Protein AF-A0A535VSV1-F1 (afdb_monomer_lite)

pLDDT: mean 73.09, std 18.54, range [35.75, 97.94]

Secondary structure (DSSP, 8-state):
--PPPPPP---HHHHHHHHHHHHHHHHHHHHSTTPPPHHHHHHHHHHHHHHHTS--------HHHHHHHHHHHHHHHHHHHHHHHTT--------PPPPP---PEE--S--EEPPSEEEEE-SBSSS-EEEEEPTTEEE-TTS-EEES-TTSTT-EEE--B---EEESBSSS-TTPPEEE--SHHHHHHHHHH-BSSEEPPPEEEEETTEEEEEEEEE--TT--GGGSSSSSEE----SS-SS----EE-TT-EEEEEEE------

Sequence (266 aa):
MSSAMHDPIRDDRFDRFDGEIRRFLEWDSSQIDGAPSRAAMLERLLDVRGLVGARRRTFGATPTMRVLIAVGLLLALLGGAFAAGAYWEQRAVVVAPTPKPTVGTLLTTQVGAVAPGTYWATARTSVPFTLHIPGGWQREWDGNVHAGDPWAANGVAFNSWLVTQVYSDACHWQGTTLRETGSRAEVVAALVAQKGHALSPPNDVTFGGLPATRLDIVVPTYYDGTGCDDPDLRVWPNGEGVDPDILWVFAGETITIYIVDGDVQP

Radius of gyration: 28.48 Å; chains: 1; bounding box: 76×80×49 Å

Foldseek 3Di:
DDDDDDDPDPPVVVVVVVVVVVVVVVVVQVVDPPRDDPVRVVVVVVVVVVVVPPDPPPPPDDPVNVVVVVVVVVVVVVVVVVVVVVVPPDPPPPPPPDPDDDQADAQDLDWFFDDFDKHWDDQLHLFIDIDGDHGQWTADNSGKIKHDDCVDPPIDIDDDADAQWWFQEQQARVPGDIDGDDALVSLLVSQVNYHDWDKAPWDWDADPNAIKIKMKTAAALPDQSPVGPDQWTFTGAGPDDDDRDTPTDHHGDMDIDIRGNGDNDD

Structure (mmCIF, N/CA/C/O backbone):
data_AF-A0A535VSV1-F1
#
_entry.id   AF-A0A535VSV1-F1
#
loop_
_atom_site.group_PDB
_atom_site.id
_atom_site.type_symbol
_atom_site.label_atom_id
_atom_site.label_alt_id
_atom_site.label_comp_id
_atom_site.label_asym_id
_atom_site.label_entity_id
_atom_site.label_seq_id
_atom_site.pdbx_PDB_ins_code
_atom_site.Cartn_x
_atom_site.Cartn_y
_atom_site.Cartn_z
_atom_site.occupancy
_atom_site.B_iso_or_equiv
_atom_site.auth_seq_id
_atom_site.auth_comp_id
_atom_site.auth_asym_id
_atom_site.auth_atom_id
_atom_site.pdbx_PDB_model_num
ATOM 1 N N . MET A 1 1 ? 42.938 -47.845 -3.180 1.00 40.16 1 MET A N 1
ATOM 2 C CA . MET A 1 1 ? 42.736 -47.665 -1.722 1.00 40.16 1 MET A CA 1
ATOM 3 C C . MET A 1 1 ? 42.958 -46.181 -1.463 1.00 40.16 1 MET A C 1
ATOM 5 O O . MET A 1 1 ? 44.051 -45.733 -1.743 1.00 40.16 1 MET A O 1
ATOM 9 N N . SER A 1 2 ? 42.006 -45.323 -1.114 1.00 38.41 2 SER A N 1
ATOM 10 C CA . SER A 1 2 ? 40.734 -45.477 -0.412 1.00 38.41 2 SER A CA 1
ATOM 11 C C . SER A 1 2 ? 39.696 -44.525 -1.025 1.00 38.41 2 SER A C 1
ATOM 13 O O . SER A 1 2 ? 40.039 -43.412 -1.416 1.00 38.41 2 SER A O 1
ATOM 15 N N . SER A 1 3 ? 38.453 -44.991 -1.134 1.00 39.19 3 SER A N 1
ATOM 16 C CA . SER A 1 3 ? 37.299 -44.238 -1.631 1.00 39.19 3 SER A CA 1
ATOM 17 C C . SER A 1 3 ? 36.713 -43.444 -0.464 1.00 39.19 3 SER A C 1
ATOM 19 O O . SER A 1 3 ? 36.310 -44.050 0.526 1.00 39.19 3 SER A O 1
ATOM 21 N N . ALA A 1 4 ? 36.668 -42.115 -0.558 1.00 40.72 4 ALA A N 1
ATOM 22 C CA . ALA A 1 4 ? 35.903 -41.298 0.379 1.00 40.72 4 ALA A CA 1
ATOM 23 C C . ALA A 1 4 ? 34.439 -41.266 -0.079 1.00 40.72 4 ALA A C 1
ATOM 25 O O . ALA A 1 4 ? 34.121 -40.905 -1.212 1.00 40.72 4 ALA A O 1
ATOM 26 N N . MET A 1 5 ? 33.589 -41.750 0.815 1.00 35.75 5 MET A N 1
ATOM 27 C CA . MET A 1 5 ? 32.156 -41.958 0.686 1.00 35.75 5 MET A CA 1
ATOM 28 C C . MET A 1 5 ? 31.442 -40.601 0.617 1.00 35.75 5 MET A C 1
ATOM 30 O O . MET A 1 5 ? 31.671 -39.736 1.456 1.00 35.75 5 MET A O 1
ATOM 34 N N . HIS A 1 6 ? 30.624 -40.419 -0.418 1.00 36.91 6 HIS A N 1
ATOM 35 C CA . HIS A 1 6 ? 29.747 -39.268 -0.617 1.00 36.91 6 HIS A CA 1
ATOM 36 C C . HIS A 1 6 ? 28.650 -39.289 0.460 1.00 36.91 6 HIS A C 1
ATOM 38 O O . HIS A 1 6 ? 27.895 -40.259 0.544 1.00 36.91 6 HIS A O 1
ATOM 44 N N . ASP A 1 7 ? 28.585 -38.243 1.280 1.00 44.97 7 ASP A N 1
ATOM 45 C CA . ASP A 1 7 ? 27.504 -37.998 2.238 1.00 44.97 7 ASP A CA 1
ATOM 46 C C . ASP A 1 7 ? 26.291 -37.441 1.459 1.00 44.97 7 ASP A C 1
ATOM 48 O O . ASP A 1 7 ? 26.478 -36.540 0.631 1.00 44.97 7 ASP A O 1
ATOM 52 N N . PRO A 1 8 ? 25.063 -37.971 1.615 1.00 45.22 8 PRO A N 1
ATOM 53 C CA . PRO A 1 8 ? 23.921 -37.485 0.857 1.00 45.22 8 PRO A CA 1
ATOM 54 C C . PRO A 1 8 ? 23.501 -36.107 1.374 1.00 45.22 8 PRO A C 1
ATOM 56 O O . PRO A 1 8 ? 23.345 -35.893 2.574 1.00 45.22 8 PRO A O 1
ATOM 59 N N . ILE A 1 9 ? 23.313 -35.190 0.425 1.00 45.53 9 ILE A N 1
ATOM 60 C CA . ILE A 1 9 ? 22.810 -33.822 0.577 1.00 45.53 9 ILE A CA 1
ATOM 61 C C . ILE A 1 9 ? 21.680 -33.789 1.616 1.00 45.53 9 ILE A C 1
ATOM 63 O O . ILE A 1 9 ? 20.551 -34.201 1.349 1.00 45.53 9 ILE A O 1
ATOM 67 N N . ARG A 1 10 ? 22.001 -33.297 2.815 1.00 45.59 10 ARG A N 1
ATOM 68 C CA . ARG A 1 10 ? 21.014 -32.850 3.795 1.00 45.59 10 ARG A CA 1
ATOM 69 C C . ARG A 1 10 ? 20.397 -31.577 3.217 1.00 45.59 10 ARG A C 1
ATOM 71 O O . ARG A 1 10 ? 21.100 -30.584 3.058 1.00 45.59 10 ARG A O 1
ATOM 78 N N . ASP A 1 11 ? 19.130 -31.651 2.821 1.00 48.25 11 ASP A N 1
ATOM 79 C CA . ASP A 1 11 ? 18.384 -30.533 2.238 1.00 48.25 11 ASP A CA 1
ATOM 80 C C . ASP A 1 11 ? 18.100 -29.492 3.335 1.00 48.25 11 ASP A C 1
ATOM 82 O O . ASP A 1 11 ? 17.124 -29.579 4.082 1.00 48.25 11 ASP A O 1
ATOM 86 N N . ASP A 1 12 ? 19.009 -28.526 3.452 1.00 52.62 12 ASP A N 1
ATOM 87 C CA . ASP A 1 12 ? 18.995 -27.400 4.392 1.00 52.62 12 ASP A CA 1
ATOM 88 C C . ASP A 1 12 ? 17.735 -26.522 4.282 1.00 52.62 12 ASP A C 1
ATOM 90 O O . ASP A 1 12 ? 17.413 -25.760 5.198 1.00 52.62 12 ASP A O 1
ATOM 94 N N . ARG A 1 13 ? 16.980 -26.657 3.187 1.00 49.84 13 ARG A N 1
ATOM 95 C CA . ARG A 1 13 ? 15.712 -25.959 2.962 1.00 49.84 13 ARG A CA 1
ATOM 96 C C . ARG A 1 13 ? 14.600 -26.460 3.880 1.00 49.84 13 ARG A C 1
ATOM 98 O O . ARG A 1 13 ? 13.781 -25.647 4.304 1.00 49.84 13 ARG A O 1
ATOM 105 N N . PHE A 1 14 ? 14.583 -27.749 4.230 1.00 43.34 14 PHE A N 1
ATOM 106 C CA . PHE A 1 14 ? 13.587 -28.297 5.162 1.00 43.34 14 PHE A CA 1
ATOM 107 C C . PHE A 1 14 ? 13.853 -27.850 6.601 1.00 43.34 14 PHE A C 1
ATOM 109 O O . PHE A 1 14 ? 12.930 -27.408 7.281 1.00 43.34 14 PHE A O 1
ATOM 116 N N . ASP A 1 15 ? 15.118 -27.856 7.028 1.00 52.50 15 ASP A N 1
ATOM 117 C CA . ASP A 1 15 ? 15.505 -27.368 8.357 1.00 52.50 15 ASP A CA 1
ATOM 118 C C . ASP A 1 15 ? 15.233 -25.854 8.506 1.00 52.50 15 ASP A C 1
ATOM 120 O O . ASP A 1 15 ? 14.873 -25.382 9.588 1.00 52.50 15 ASP A O 1
ATOM 124 N N . ARG A 1 16 ? 15.350 -25.086 7.410 1.00 55.41 16 ARG A N 1
ATOM 125 C CA . ARG A 1 16 ? 15.054 -23.643 7.370 1.00 55.41 16 ARG A CA 1
ATOM 126 C C . ARG A 1 16 ? 13.551 -23.342 7.405 1.00 55.41 16 ARG A C 1
ATOM 128 O O . ARG A 1 16 ? 13.138 -22.456 8.149 1.00 55.41 16 ARG A O 1
ATOM 135 N N . PHE A 1 17 ? 12.735 -24.087 6.656 1.00 54.06 17 PHE A N 1
ATOM 136 C CA . PHE A 1 17 ? 11.272 -23.946 6.667 1.00 54.06 17 PHE A CA 1
ATOM 137 C C . PHE A 1 17 ? 10.671 -24.288 8.040 1.00 54.06 17 PHE A C 1
ATOM 139 O O . PHE A 1 17 ? 9.829 -23.551 8.554 1.00 54.06 17 PHE A O 1
ATOM 146 N N . ASP A 1 18 ? 11.180 -25.338 8.689 1.00 60.84 18 ASP A N 1
ATOM 147 C CA . ASP A 1 18 ? 10.795 -25.701 10.056 1.00 60.84 18 ASP A CA 1
ATOM 148 C C . ASP A 1 18 ? 11.169 -24.618 11.084 1.00 60.84 18 ASP A C 1
ATOM 150 O O . ASP A 1 18 ? 10.478 -24.451 12.094 1.00 60.84 18 ASP A O 1
ATOM 154 N N . GLY A 1 19 ? 12.252 -23.870 10.843 1.00 65.00 19 GLY A N 1
ATOM 155 C CA . GLY A 1 19 ? 12.664 -22.734 11.670 1.00 65.00 19 GLY A CA 1
ATOM 156 C C . GLY A 1 19 ? 11.692 -21.555 11.589 1.00 65.00 19 GLY A C 1
ATOM 157 O O . GLY A 1 19 ? 11.281 -21.028 12.624 1.00 65.00 19 GLY A O 1
ATOM 158 N N . GLU A 1 20 ? 11.278 -21.185 10.377 1.00 54.81 20 GLU A N 1
ATOM 159 C CA . GLU A 1 20 ? 10.320 -20.095 10.138 1.0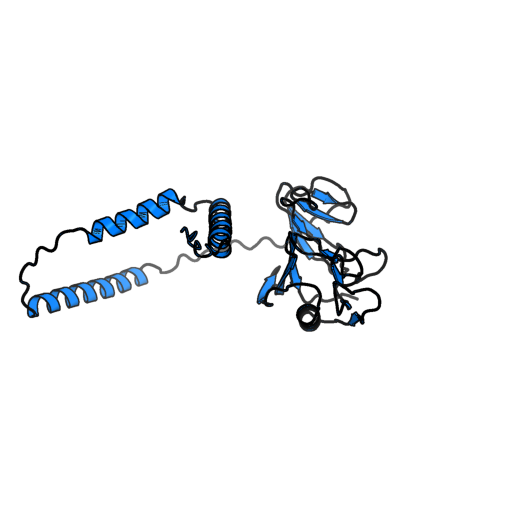0 54.81 20 GLU A CA 1
ATOM 160 C C . GLU A 1 20 ? 8.924 -20.431 10.681 1.00 54.81 20 GLU A C 1
ATOM 162 O O . GLU A 1 20 ? 8.311 -19.611 11.365 1.00 54.81 20 GLU A O 1
ATOM 167 N N . ILE A 1 21 ? 8.453 -21.673 10.496 1.00 61.00 21 ILE A N 1
ATOM 168 C CA . ILE A 1 21 ? 7.182 -22.129 11.083 1.00 61.00 21 ILE A CA 1
ATOM 169 C C . ILE A 1 21 ? 7.218 -22.053 12.611 1.00 61.00 21 ILE A C 1
ATOM 171 O O . ILE A 1 21 ? 6.248 -21.610 13.226 1.00 61.00 21 ILE A O 1
ATOM 175 N N . ARG A 1 22 ? 8.323 -22.461 13.252 1.00 60.91 22 ARG A N 1
ATOM 176 C CA . ARG A 1 22 ? 8.451 -22.340 14.716 1.00 60.91 22 ARG A CA 1
ATOM 177 C C . ARG A 1 22 ? 8.376 -20.891 15.166 1.00 60.91 22 ARG A C 1
ATOM 179 O O . ARG A 1 22 ? 7.681 -20.607 16.135 1.00 60.91 22 ARG A O 1
ATOM 186 N N . ARG A 1 23 ? 9.048 -19.991 14.450 1.00 60.84 23 ARG A N 1
ATOM 187 C CA . ARG A 1 23 ? 9.080 -18.564 14.776 1.00 60.84 23 ARG A CA 1
ATOM 188 C C . ARG A 1 23 ? 7.704 -17.919 14.629 1.00 60.84 23 ARG A C 1
ATOM 190 O O . ARG A 1 23 ? 7.295 -17.165 15.506 1.00 60.84 23 ARG A O 1
ATOM 197 N N . PHE A 1 24 ? 6.979 -18.275 13.570 1.00 54.00 24 PHE A N 1
ATOM 198 C CA . PHE A 1 24 ? 5.609 -17.829 13.332 1.00 54.00 24 PHE A CA 1
ATOM 199 C C . PHE A 1 24 ? 4.646 -18.316 14.425 1.00 54.00 24 PHE A C 1
ATOM 201 O O . PHE A 1 24 ? 3.899 -17.520 14.985 1.00 54.00 24 PHE A O 1
ATOM 208 N N . LEU A 1 25 ? 4.708 -19.602 14.791 1.00 56.88 25 LEU A N 1
ATOM 209 C CA . LEU A 1 25 ? 3.852 -20.174 15.839 1.00 56.88 25 LEU A CA 1
ATOM 210 C C . LEU A 1 25 ? 4.162 -19.614 17.236 1.00 56.88 25 LEU A C 1
ATOM 212 O O . LEU A 1 25 ? 3.255 -19.447 18.051 1.00 56.88 25 LEU A O 1
ATOM 216 N N . GLU A 1 26 ? 5.430 -19.324 17.531 1.00 61.41 26 GLU A N 1
ATOM 217 C CA . GLU A 1 26 ? 5.826 -18.673 18.784 1.00 61.41 26 GLU A CA 1
ATOM 218 C C . GLU A 1 26 ? 5.354 -17.215 18.832 1.00 61.41 26 GLU A C 1
ATOM 220 O O . GLU A 1 26 ? 4.802 -16.793 19.851 1.00 61.41 26 GLU A O 1
ATOM 225 N N . TRP A 1 27 ? 5.488 -16.476 17.727 1.00 66.50 27 TRP A N 1
ATOM 226 C CA . TRP A 1 27 ? 5.003 -15.101 17.606 1.00 66.50 27 TRP A CA 1
ATOM 227 C C . TRP A 1 27 ? 3.481 -15.008 17.785 1.00 66.50 27 TRP A C 1
ATOM 229 O O . TRP A 1 27 ? 3.026 -14.259 18.649 1.00 66.50 27 TRP A O 1
ATOM 239 N N . ASP A 1 28 ? 2.700 -15.822 17.071 1.00 51.38 28 ASP A N 1
ATOM 240 C CA . ASP A 1 28 ? 1.227 -15.801 17.115 1.00 51.38 28 ASP A CA 1
ATOM 241 C C . ASP A 1 28 ? 0.683 -16.131 18.519 1.00 51.38 28 ASP A C 1
ATOM 243 O O . ASP A 1 28 ? -0.220 -15.474 19.036 1.00 51.38 28 ASP A O 1
ATOM 247 N N . SER A 1 29 ? 1.327 -17.070 19.224 1.00 55.41 29 SER A N 1
ATOM 248 C CA . SER A 1 29 ? 0.950 -17.418 20.601 1.00 55.41 29 SER A CA 1
ATOM 249 C C . SER A 1 29 ? 1.180 -16.291 21.618 1.00 55.41 29 SER A C 1
ATOM 251 O O . SER A 1 29 ? 0.540 -16.279 22.667 1.00 55.41 29 SER A O 1
ATOM 253 N N . SER A 1 30 ? 2.077 -15.345 21.317 1.00 54.75 30 SER A N 1
ATOM 254 C CA . SER A 1 30 ? 2.403 -14.217 22.201 1.00 54.75 30 SER A CA 1
ATOM 255 C C . SER A 1 30 ? 1.470 -13.012 22.038 1.00 54.75 30 SER A C 1
ATOM 257 O O . SER A 1 30 ? 1.446 -12.148 22.910 1.00 54.75 30 SER A O 1
ATOM 259 N N . GLN A 1 31 ? 0.702 -12.956 20.943 1.00 58.47 31 GLN A N 1
ATOM 260 C CA . GLN A 1 31 ? -0.180 -11.831 20.608 1.00 58.47 31 GLN A CA 1
ATOM 261 C C . GLN A 1 31 ? -1.642 -12.061 21.030 1.00 58.47 31 GLN A C 1
ATOM 263 O O . GLN A 1 31 ? -2.458 -11.144 20.951 1.00 58.47 31 GLN A O 1
ATOM 268 N N . ILE A 1 32 ? -1.991 -13.269 21.489 1.00 53.28 32 ILE A N 1
ATOM 269 C CA . ILE A 1 32 ? -3.351 -13.628 21.906 1.00 53.28 32 ILE A CA 1
ATOM 270 C C . ILE A 1 32 ? -3.413 -13.726 23.433 1.00 53.28 32 ILE A C 1
ATOM 272 O O . ILE A 1 32 ? -2.975 -14.714 24.030 1.00 53.28 32 ILE A O 1
ATOM 276 N N . ASP A 1 33 ? -4.016 -12.722 24.071 1.00 49.00 33 ASP A N 1
ATOM 277 C CA . ASP A 1 33 ? -4.278 -12.735 25.511 1.00 49.00 33 ASP A CA 1
ATOM 278 C C . ASP A 1 33 ? -5.125 -13.962 25.903 1.00 49.00 33 ASP A C 1
ATOM 280 O O . ASP A 1 33 ? -6.255 -14.149 25.448 1.00 49.00 33 ASP A O 1
ATOM 284 N N . GLY A 1 34 ? -4.563 -14.819 26.762 1.00 63.25 34 GLY A N 1
ATOM 285 C CA . GLY A 1 34 ? -5.210 -16.041 27.250 1.00 63.25 34 GLY A CA 1
ATOM 286 C C . GLY A 1 34 ? -4.935 -17.313 26.438 1.00 63.25 34 GLY A C 1
ATOM 287 O O . GLY A 1 34 ? -5.452 -18.375 26.802 1.00 63.25 34 GLY A O 1
ATOM 288 N N . ALA A 1 35 ? -4.110 -17.260 25.385 1.00 63.09 35 ALA A N 1
ATOM 289 C CA . ALA A 1 35 ? -3.679 -18.471 24.691 1.00 63.09 35 ALA A CA 1
ATOM 290 C C . ALA A 1 35 ? -2.820 -19.367 25.616 1.00 63.09 35 ALA A C 1
ATOM 2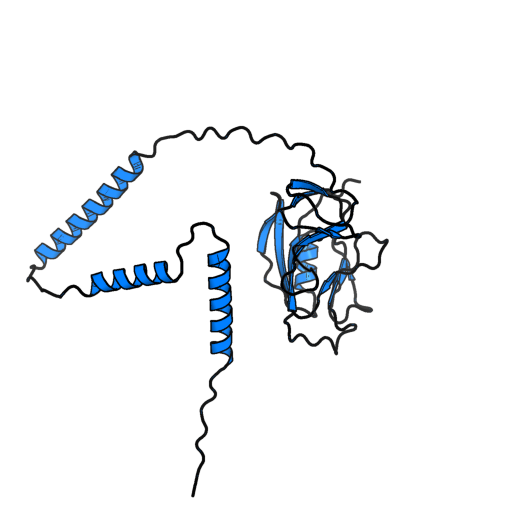92 O O . ALA A 1 35 ? -1.902 -18.884 26.286 1.00 63.09 35 ALA A O 1
ATOM 293 N N . PRO A 1 36 ? -3.095 -20.685 25.696 1.00 63.09 36 PRO A N 1
ATOM 294 C CA . PRO A 1 36 ? -2.286 -21.596 26.496 1.00 63.09 36 PRO A CA 1
ATOM 295 C C . PRO A 1 36 ? -0.874 -21.695 25.915 1.00 63.09 36 PRO A C 1
ATOM 297 O O . PRO A 1 36 ? -0.696 -21.815 24.705 1.00 63.09 36 PRO A O 1
ATOM 300 N N . SER A 1 37 ? 0.142 -21.701 26.778 1.00 69.56 37 SER A N 1
ATOM 301 C CA . SER A 1 37 ? 1.529 -21.855 26.335 1.00 69.56 37 SER A CA 1
ATOM 302 C C . SER A 1 37 ? 1.734 -23.179 25.587 1.00 69.56 37 SER A C 1
ATOM 304 O O . SER A 1 37 ? 1.042 -24.174 25.826 1.00 69.56 37 SER A O 1
ATOM 306 N N . ARG A 1 38 ? 2.742 -23.234 24.711 1.00 64.44 38 ARG A N 1
ATOM 307 C CA . ARG A 1 38 ? 3.143 -24.468 24.012 1.00 64.44 38 ARG A CA 1
ATOM 308 C C . ARG A 1 38 ? 3.341 -25.649 24.970 1.00 64.44 38 ARG A C 1
ATOM 310 O O . ARG A 1 38 ? 2.959 -26.771 24.644 1.00 64.44 38 ARG A O 1
ATOM 317 N N . ALA A 1 39 ? 3.903 -25.396 26.153 1.00 66.81 39 ALA A N 1
ATOM 318 C CA . ALA A 1 39 ? 4.071 -26.406 27.194 1.00 66.81 39 ALA A CA 1
ATOM 319 C C . ALA A 1 39 ? 2.716 -26.955 27.673 1.00 66.81 39 ALA A C 1
ATOM 321 O O . ALA A 1 39 ? 2.533 -28.168 27.693 1.00 66.81 39 ALA A O 1
ATOM 322 N N . ALA A 1 40 ? 1.742 -26.078 27.937 1.00 67.44 40 ALA A N 1
ATOM 323 C CA . ALA A 1 40 ? 0.390 -26.473 28.331 1.00 67.44 40 ALA A CA 1
ATOM 324 C C . ALA A 1 40 ? -0.360 -27.225 27.213 1.00 67.44 40 ALA A C 1
ATOM 326 O O . ALA A 1 40 ? -1.125 -28.151 27.486 1.00 67.44 40 ALA A O 1
ATOM 327 N N . MET A 1 41 ? -0.134 -26.870 25.944 1.00 68.31 41 MET A N 1
ATOM 328 C CA . MET A 1 41 ? -0.698 -27.604 24.803 1.00 68.31 41 MET A CA 1
ATOM 329 C C . MET A 1 41 ? -0.097 -29.008 24.655 1.00 68.31 41 MET A C 1
ATOM 331 O O . MET A 1 41 ? -0.828 -29.975 24.431 1.00 68.31 41 MET A O 1
ATOM 335 N N . LEU A 1 42 ? 1.224 -29.142 24.804 1.00 67.06 42 LEU A N 1
ATOM 336 C CA . LEU A 1 42 ? 1.908 -30.436 24.732 1.00 67.06 42 LEU A CA 1
ATOM 337 C C . LEU A 1 42 ? 1.529 -31.349 25.899 1.00 67.06 42 LEU A C 1
ATOM 339 O O . LEU A 1 42 ? 1.344 -32.547 25.695 1.00 67.06 42 LEU A O 1
ATOM 343 N N . GLU A 1 43 ? 1.350 -30.792 27.094 1.00 66.81 43 GLU A N 1
ATOM 344 C CA . GLU A 1 43 ? 0.905 -31.537 28.271 1.00 66.81 43 GLU A CA 1
ATOM 345 C C . GLU A 1 43 ? -0.495 -32.136 28.053 1.00 66.81 43 GLU A C 1
ATOM 347 O O . GLU A 1 43 ? -0.697 -33.331 28.269 1.00 66.81 43 GLU A O 1
ATOM 352 N N . ARG A 1 44 ? -1.426 -31.363 27.471 1.00 69.50 44 ARG A N 1
ATOM 353 C CA . ARG A 1 44 ? -2.766 -31.852 27.090 1.00 69.50 44 ARG A CA 1
ATOM 354 C C . ARG A 1 44 ? -2.728 -32.950 26.022 1.00 69.50 44 ARG A C 1
ATOM 356 O O . ARG A 1 44 ? -3.515 -33.889 26.081 1.00 69.50 44 ARG A O 1
ATOM 363 N N . LEU A 1 45 ? -1.820 -32.861 25.049 1.00 60.12 45 LEU A N 1
ATOM 364 C CA . LEU A 1 45 ? -1.664 -33.879 23.999 1.00 60.12 45 LEU A CA 1
ATOM 365 C C . LEU A 1 45 ? -1.063 -35.191 24.524 1.00 60.12 45 LEU A C 1
ATOM 367 O O . LEU A 1 45 ? -1.417 -36.274 24.050 1.00 60.12 45 LEU A O 1
ATOM 371 N N . LEU A 1 46 ? -0.153 -35.107 25.493 1.00 62.66 46 LEU A N 1
ATOM 372 C CA . LEU A 1 46 ? 0.454 -36.277 26.123 1.00 62.66 46 LEU A CA 1
ATOM 373 C C . LEU A 1 46 ? -0.513 -36.975 27.088 1.00 62.66 46 LEU A C 1
ATOM 375 O O . LEU A 1 46 ? -0.505 -38.205 27.156 1.00 62.66 46 LEU A O 1
ATOM 379 N N . ASP A 1 47 ? -1.409 -36.227 27.734 1.00 57.38 47 ASP A N 1
ATOM 380 C CA . ASP A 1 47 ? -2.457 -36.778 28.602 1.00 57.38 47 ASP A CA 1
ATOM 381 C C . ASP A 1 47 ? -3.474 -37.633 27.812 1.00 57.38 47 ASP A C 1
ATOM 383 O O . ASP A 1 47 ? -3.859 -38.732 28.220 1.00 57.38 47 ASP A O 1
ATOM 387 N N . VAL A 1 48 ? -3.794 -37.231 26.574 1.00 53.34 48 VAL A N 1
ATOM 388 C CA . VAL A 1 48 ? -4.633 -38.032 25.659 1.00 53.34 48 VAL A CA 1
ATOM 389 C C . VAL A 1 48 ? -3.973 -39.370 25.291 1.00 53.34 48 VAL A C 1
ATOM 391 O O . VAL A 1 48 ? -4.663 -40.382 25.147 1.00 53.34 48 VAL A O 1
ATOM 394 N N . ARG A 1 49 ? -2.637 -39.437 25.196 1.00 48.78 49 ARG A N 1
ATOM 395 C CA . ARG A 1 49 ? -1.925 -40.714 24.983 1.00 48.78 49 ARG A CA 1
ATOM 396 C C . ARG A 1 49 ? -1.955 -41.619 26.219 1.00 48.78 49 ARG A C 1
ATOM 398 O O . ARG A 1 49 ? -1.921 -42.840 26.055 1.00 48.78 49 ARG A O 1
ATOM 405 N N . GLY A 1 50 ? -2.098 -41.058 27.421 1.00 42.41 50 GLY A N 1
ATOM 406 C CA . GLY A 1 50 ? -2.314 -41.812 28.660 1.00 42.41 50 GLY A CA 1
ATOM 407 C C . GLY A 1 50 ? -3.616 -42.623 28.653 1.00 42.41 50 GLY A C 1
ATOM 408 O O . GLY A 1 50 ? -3.642 -43.759 29.131 1.00 42.41 50 GLY A O 1
ATOM 409 N N . LEU A 1 51 ? -4.669 -42.107 28.008 1.00 47.72 51 LEU A N 1
ATOM 410 C CA . LEU A 1 51 ? -5.959 -42.798 27.870 1.00 47.72 51 LEU A CA 1
ATOM 411 C C . LEU A 1 51 ? -5.926 -43.964 26.866 1.00 47.72 51 LEU A C 1
ATOM 413 O O . LEU A 1 51 ? -6.697 -44.914 27.000 1.00 47.72 51 LEU A O 1
ATOM 417 N N . VAL A 1 52 ? -5.002 -43.955 25.899 1.00 47.47 52 VAL A N 1
ATOM 418 C CA . VAL A 1 52 ? -4.851 -45.039 24.905 1.00 47.47 52 VAL A CA 1
ATOM 419 C C . VAL A 1 52 ? -3.997 -46.205 25.446 1.00 47.47 52 VAL A C 1
ATOM 421 O O . VAL A 1 52 ? -4.041 -47.315 24.915 1.00 47.47 52 VAL A O 1
ATOM 424 N N . GLY A 1 53 ? -3.266 -46.001 26.549 1.00 41.97 53 GLY A N 1
ATOM 425 C CA . GLY A 1 53 ? -2.410 -47.012 27.186 1.00 41.97 53 GLY A CA 1
ATOM 426 C C . GLY A 1 53 ? -3.115 -47.972 28.156 1.00 41.97 53 GLY A C 1
ATOM 427 O O . GLY A 1 53 ? -2.500 -48.930 28.636 1.00 41.97 53 GLY A O 1
ATOM 428 N N . ALA A 1 54 ? -4.401 -47.768 28.454 1.00 46.12 54 ALA A N 1
ATOM 429 C CA . ALA A 1 54 ? -5.144 -48.607 29.391 1.00 46.12 54 ALA A CA 1
ATOM 430 C C . ALA A 1 54 ? -5.544 -49.961 28.766 1.00 46.12 54 ALA A C 1
ATOM 432 O O . ALA A 1 54 ? -6.654 -50.168 28.289 1.00 46.12 54 ALA A O 1
ATOM 433 N N . ARG A 1 55 ? -4.595 -50.904 28.808 1.00 45.22 55 ARG A N 1
ATOM 434 C CA . ARG A 1 55 ? -4.777 -52.349 29.037 1.00 45.22 55 ARG A CA 1
ATOM 435 C C . ARG A 1 55 ? -6.002 -52.983 28.345 1.00 45.22 55 ARG A C 1
ATOM 437 O O . ARG A 1 55 ? -7.092 -53.042 28.910 1.00 45.22 55 ARG A O 1
ATOM 444 N N . ARG A 1 56 ? -5.772 -53.628 27.190 1.00 46.34 56 ARG A N 1
ATOM 445 C CA . ARG A 1 56 ? -6.637 -54.703 26.659 1.00 46.34 56 ARG A CA 1
ATOM 446 C C . ARG A 1 56 ? -6.829 -55.789 27.730 1.00 46.34 56 ARG A C 1
ATOM 448 O O . ARG A 1 56 ? -6.076 -56.756 27.791 1.00 46.34 56 ARG A O 1
ATOM 455 N N . ARG A 1 57 ? -7.851 -55.655 28.573 1.00 48.41 57 ARG A N 1
ATOM 456 C CA . ARG A 1 57 ? -8.532 -56.792 29.193 1.00 48.41 57 ARG A CA 1
ATOM 457 C C . ARG A 1 57 ? -9.729 -57.088 28.310 1.00 48.41 57 ARG A C 1
ATOM 459 O O . ARG A 1 57 ? -10.775 -56.461 28.426 1.00 48.41 57 ARG A O 1
ATOM 466 N N . THR A 1 58 ? -9.543 -58.011 27.376 1.00 44.47 58 THR A N 1
ATOM 467 C CA . THR A 1 58 ? -10.632 -58.594 26.598 1.00 44.47 58 THR A CA 1
ATOM 468 C C . THR A 1 58 ? -11.540 -59.373 27.545 1.00 44.47 58 THR A C 1
ATOM 470 O O . THR A 1 58 ? -11.340 -60.564 27.763 1.00 44.47 58 THR A O 1
ATOM 473 N N . PHE A 1 59 ? -12.537 -58.707 28.126 1.00 49.12 59 PHE A N 1
ATOM 474 C CA . PHE A 1 59 ? -13.744 -59.406 28.546 1.00 49.12 59 PHE A CA 1
ATOM 475 C C . PHE A 1 59 ? -14.439 -59.880 27.272 1.00 49.12 59 PHE A C 1
ATOM 477 O O . PHE A 1 59 ? -14.692 -59.088 26.359 1.00 49.12 59 PHE A O 1
ATOM 484 N N . GLY A 1 60 ? -14.671 -61.189 27.179 1.00 49.94 60 GLY A N 1
ATOM 485 C CA . GLY A 1 60 ? -15.378 -61.833 26.079 1.00 49.94 60 GLY A CA 1
ATOM 486 C C . GLY A 1 60 ? -16.838 -61.397 26.041 1.00 49.94 60 GLY A C 1
ATOM 487 O O . GLY A 1 60 ? -17.723 -62.144 26.434 1.00 49.94 60 GLY A O 1
ATOM 488 N N . ALA A 1 61 ? -17.091 -60.173 25.588 1.00 52.50 61 ALA A N 1
ATOM 489 C CA . ALA A 1 61 ? -18.420 -59.719 25.233 1.00 52.50 61 ALA A CA 1
ATOM 490 C C . ALA A 1 61 ? -18.821 -60.437 23.942 1.00 52.50 61 ALA A C 1
ATOM 492 O O . ALA A 1 61 ? -18.191 -60.249 22.894 1.00 52.50 61 ALA A O 1
ATOM 493 N N . THR A 1 62 ? -19.852 -61.273 24.038 1.00 60.00 62 THR A N 1
ATOM 494 C CA . THR A 1 62 ? -20.534 -61.883 22.896 1.00 60.00 62 THR A CA 1
ATOM 495 C C . THR A 1 62 ? -20.963 -60.794 21.898 1.00 60.00 62 THR A C 1
ATOM 497 O O . THR A 1 62 ? -21.182 -59.643 22.293 1.00 60.00 62 THR A O 1
ATOM 500 N N . PRO A 1 63 ? -21.071 -61.104 20.592 1.00 58.09 63 PRO A N 1
ATOM 501 C CA . PRO A 1 63 ? -21.379 -60.108 19.558 1.00 58.09 63 PRO A CA 1
ATOM 502 C C . PRO A 1 63 ? -22.668 -59.319 19.846 1.00 58.09 63 PRO A C 1
ATOM 504 O O . PRO A 1 63 ? -22.735 -58.127 19.561 1.00 58.09 63 PRO A O 1
ATOM 507 N N . THR A 1 64 ? -23.641 -59.936 20.517 1.00 62.72 64 THR A N 1
ATOM 508 C CA . THR A 1 64 ? -24.877 -59.302 20.998 1.00 62.72 64 THR A CA 1
ATOM 509 C C . THR A 1 64 ? -24.642 -58.210 22.044 1.00 62.72 64 THR A C 1
ATOM 511 O O . THR A 1 64 ? -25.280 -57.162 21.992 1.00 62.72 64 THR A O 1
ATOM 514 N N . MET A 1 65 ? -23.689 -58.388 22.958 1.00 57.69 65 MET A N 1
ATOM 515 C CA . MET A 1 65 ? -23.401 -57.403 24.005 1.00 57.69 65 MET A CA 1
ATOM 516 C C . MET A 1 65 ? -22.685 -56.159 23.454 1.00 57.69 65 MET A C 1
ATOM 518 O O . MET A 1 65 ? -22.902 -55.053 23.943 1.00 57.69 65 MET A O 1
ATOM 522 N N . ARG A 1 66 ? -21.888 -56.306 22.386 1.00 62.53 66 ARG A N 1
ATOM 523 C CA . ARG A 1 66 ? -21.229 -55.171 21.710 1.00 62.53 66 ARG A CA 1
ATOM 524 C C . ARG A 1 66 ? -22.226 -54.267 20.987 1.00 62.53 66 ARG A C 1
ATOM 526 O O . ARG A 1 66 ? -22.078 -53.049 21.034 1.00 62.53 66 ARG A O 1
ATOM 533 N N . VAL A 1 67 ? -23.252 -54.856 20.373 1.00 71.25 67 VAL A N 1
ATOM 534 C CA . VAL A 1 67 ? -24.329 -54.103 19.713 1.00 71.25 67 VAL A CA 1
ATOM 535 C C . VAL A 1 67 ? -25.125 -53.295 20.738 1.00 71.25 67 VAL A C 1
ATOM 53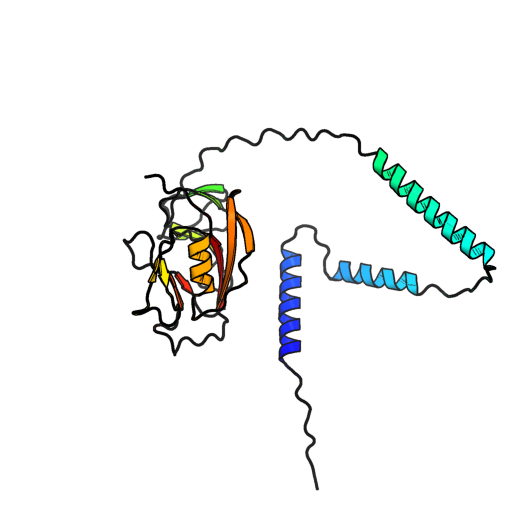7 O O . VAL A 1 67 ? -25.375 -52.116 20.514 1.00 71.25 67 VAL A O 1
ATOM 540 N N . LEU A 1 68 ? -25.445 -53.876 21.898 1.00 71.31 68 LEU A N 1
ATOM 541 C CA . LEU A 1 68 ? -26.189 -53.173 22.949 1.00 71.31 68 LEU A CA 1
ATOM 542 C C . LEU A 1 68 ? -25.413 -51.987 23.538 1.00 71.31 68 LEU A C 1
ATOM 544 O O . LEU A 1 68 ? -25.997 -50.930 23.762 1.00 71.31 68 LEU A O 1
ATOM 548 N N . ILE A 1 69 ? -24.098 -52.126 23.735 1.00 71.44 69 ILE A N 1
ATOM 549 C CA . ILE A 1 69 ? -23.250 -51.023 24.215 1.00 71.44 69 ILE A CA 1
ATOM 550 C C . ILE A 1 69 ? -23.176 -49.900 23.172 1.00 71.44 69 ILE A C 1
ATOM 552 O O . ILE A 1 69 ? -23.315 -48.730 23.525 1.00 71.44 69 ILE A O 1
ATOM 556 N N . ALA A 1 70 ? -23.001 -50.241 21.891 1.00 72.12 70 ALA A N 1
ATOM 557 C CA . ALA A 1 70 ? -22.953 -49.252 20.818 1.00 72.12 70 ALA A CA 1
ATOM 558 C C . ALA A 1 70 ? -24.279 -48.486 20.687 1.00 72.12 70 ALA A C 1
ATOM 560 O O . ALA A 1 70 ? -24.265 -47.260 20.618 1.00 72.12 70 ALA A O 1
ATOM 561 N N . VAL A 1 71 ? -25.420 -49.185 20.729 1.00 78.75 71 VAL A N 1
ATOM 562 C CA . VAL A 1 71 ? -26.754 -48.562 20.684 1.00 78.75 71 VAL A CA 1
ATOM 563 C C . VAL A 1 71 ? -27.001 -47.687 21.915 1.00 78.75 71 VAL A C 1
ATOM 565 O O . VAL A 1 71 ? -27.492 -46.570 21.775 1.00 78.75 71 VAL A O 1
ATOM 568 N N . GLY A 1 72 ? -26.606 -48.139 23.110 1.00 77.06 72 GLY A N 1
ATOM 569 C CA . GLY A 1 72 ? -26.726 -47.351 24.339 1.00 77.06 72 GLY A CA 1
ATOM 570 C C . GLY A 1 72 ? -25.921 -46.048 24.299 1.00 77.06 72 GLY A C 1
ATOM 571 O O . GLY A 1 72 ? -26.440 -44.995 24.664 1.00 77.06 72 GLY A O 1
ATOM 572 N N . LEU A 1 73 ? -24.682 -46.091 23.797 1.00 76.81 73 LEU A N 1
ATOM 573 C CA . LEU A 1 73 ? -23.842 -44.897 23.641 1.00 76.81 73 LEU A CA 1
ATOM 574 C C . LEU A 1 73 ? -24.396 -43.929 22.590 1.00 76.81 73 LEU A C 1
ATOM 576 O O . LEU A 1 73 ? -24.372 -42.718 22.802 1.00 76.81 73 LEU A O 1
ATOM 580 N N . LEU A 1 74 ? -24.932 -44.447 21.483 1.00 76.56 74 LEU A N 1
ATOM 581 C CA . LEU A 1 74 ? -25.517 -43.621 20.425 1.00 76.56 74 LEU A CA 1
ATOM 582 C C . LEU A 1 74 ? -26.792 -42.910 20.903 1.00 76.56 74 LEU A C 1
ATOM 584 O O . LEU A 1 74 ? -26.972 -41.724 20.636 1.00 76.56 74 LEU A O 1
ATOM 588 N N . LEU A 1 75 ? -27.637 -43.601 21.676 1.00 73.06 75 LEU A N 1
ATOM 589 C CA . LEU A 1 75 ? -28.827 -43.005 22.288 1.00 73.06 75 LEU A CA 1
ATOM 590 C C . LEU A 1 75 ? -28.471 -41.968 23.364 1.00 73.06 75 LEU A C 1
ATOM 592 O O . LEU A 1 75 ? -29.127 -40.932 23.442 1.00 73.06 75 LEU A O 1
ATOM 596 N N . ALA A 1 76 ? -27.413 -42.192 24.148 1.00 70.00 76 ALA A N 1
ATOM 597 C CA . ALA A 1 76 ? -26.935 -41.215 25.127 1.00 70.00 76 ALA A CA 1
ATOM 598 C C . ALA A 1 76 ? -26.375 -39.941 24.463 1.00 70.00 76 ALA A C 1
ATOM 600 O O . ALA A 1 76 ? -26.646 -38.837 24.933 1.00 70.00 76 ALA A O 1
ATOM 601 N N . LEU A 1 77 ? -25.648 -40.074 23.345 1.00 68.94 77 LEU A N 1
ATOM 602 C CA . LEU A 1 77 ? -25.131 -38.932 22.579 1.00 68.94 77 LEU A CA 1
ATOM 603 C C . LEU A 1 77 ? -26.253 -38.122 21.917 1.00 68.94 77 LEU A C 1
ATOM 605 O O . LEU A 1 77 ? -26.244 -36.893 21.982 1.00 68.94 77 LEU A O 1
ATOM 609 N N . LEU A 1 78 ? -27.249 -38.796 21.334 1.00 67.06 78 LEU A N 1
ATOM 610 C CA . LEU A 1 78 ? -28.406 -38.130 20.730 1.00 67.06 78 LEU A CA 1
ATOM 611 C C . LEU A 1 78 ? -29.301 -37.456 21.786 1.00 67.06 78 LEU A C 1
ATOM 613 O O . LEU A 1 78 ? -29.777 -36.345 21.561 1.00 67.06 78 LEU A O 1
ATOM 617 N N . GLY A 1 79 ? -29.476 -38.075 22.960 1.00 60.25 79 GLY A N 1
ATOM 618 C CA . GLY A 1 79 ? -30.201 -37.477 24.087 1.00 60.25 79 GLY A CA 1
ATOM 619 C C . GLY A 1 79 ? -29.481 -36.269 24.703 1.00 60.25 79 GLY A C 1
ATOM 620 O O . GLY A 1 79 ? -30.122 -35.268 25.023 1.00 60.25 79 GLY A O 1
ATOM 621 N N . GLY A 1 80 ? -28.149 -36.321 24.812 1.00 54.06 80 GLY A N 1
ATOM 6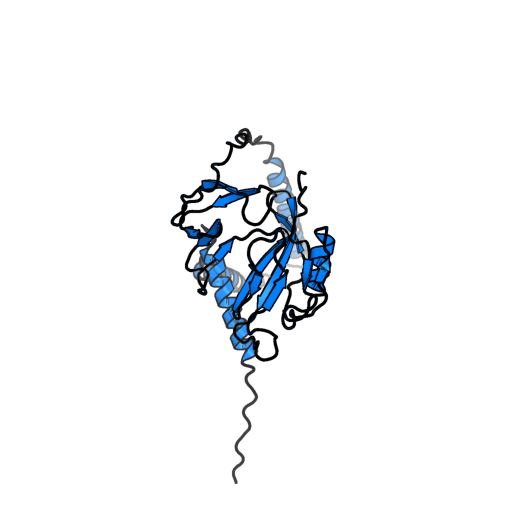22 C CA . GLY A 1 80 ? -27.331 -35.213 25.319 1.00 54.06 80 GLY A CA 1
ATOM 623 C C . GLY A 1 80 ? -27.329 -33.987 24.400 1.00 54.06 80 GLY A C 1
ATOM 624 O O . GLY A 1 80 ? -27.401 -32.858 24.884 1.00 54.06 80 GLY A O 1
ATOM 625 N N . ALA A 1 81 ? -27.327 -34.195 23.079 1.00 56.81 81 ALA A N 1
ATOM 626 C CA . ALA A 1 81 ? -27.396 -33.108 22.100 1.00 56.81 81 ALA A CA 1
ATOM 627 C C . ALA A 1 81 ? -28.753 -32.375 22.118 1.00 56.81 81 ALA A C 1
ATOM 629 O O . ALA A 1 81 ? -28.796 -31.156 21.957 1.00 56.81 81 ALA A O 1
ATOM 630 N N . PHE A 1 82 ? -29.855 -33.087 22.381 1.00 54.12 82 PHE A N 1
ATOM 631 C CA . PHE A 1 82 ? -31.189 -32.479 22.466 1.00 54.12 82 PHE A CA 1
ATOM 632 C C . PHE A 1 82 ? -31.420 -31.701 23.770 1.00 54.12 82 PHE A C 1
ATOM 634 O O . PHE A 1 82 ? -32.030 -30.633 23.741 1.00 54.12 82 PHE A O 1
ATOM 641 N N . ALA A 1 83 ? -30.894 -32.176 24.904 1.00 53.50 83 ALA A N 1
ATOM 642 C CA . ALA A 1 83 ? -31.007 -31.459 26.177 1.00 53.50 83 ALA A CA 1
ATOM 643 C C . ALA A 1 83 ? -30.147 -30.179 26.213 1.00 53.50 83 ALA A C 1
ATOM 645 O O . ALA A 1 83 ? -30.544 -29.189 26.827 1.00 53.50 83 ALA A O 1
ATOM 646 N N . ALA A 1 84 ? -29.003 -30.169 25.518 1.00 52.59 84 ALA A N 1
ATOM 647 C CA . ALA A 1 84 ? -28.157 -28.984 25.402 1.00 52.59 84 ALA A CA 1
ATOM 648 C C . ALA A 1 84 ? -28.754 -27.913 24.472 1.00 52.59 84 ALA A C 1
ATOM 650 O O . ALA A 1 84 ? -28.554 -26.733 24.728 1.00 52.59 84 ALA A O 1
ATOM 651 N N . GLY A 1 85 ? -29.508 -28.291 23.432 1.00 47.47 85 GLY A N 1
ATOM 652 C CA . GLY A 1 85 ? -30.125 -27.340 22.495 1.00 47.47 85 GLY A CA 1
ATOM 653 C C . GLY A 1 85 ? -31.327 -26.571 23.059 1.00 47.47 85 GLY A C 1
ATOM 654 O O . GLY A 1 85 ? -31.560 -25.433 22.665 1.00 47.47 85 GLY A O 1
ATOM 655 N N . ALA A 1 86 ? -32.062 -27.152 24.012 1.00 51.31 86 ALA A N 1
ATOM 656 C CA . ALA A 1 86 ? -33.286 -26.557 24.559 1.00 51.31 86 ALA A CA 1
ATOM 657 C C . ALA A 1 86 ? -33.054 -25.530 25.688 1.00 51.31 86 ALA A C 1
ATOM 659 O O . ALA A 1 86 ? -33.983 -24.826 26.068 1.00 51.31 86 ALA A O 1
ATOM 660 N N . TYR A 1 87 ? -31.833 -25.418 26.227 1.00 47.41 87 TYR A N 1
ATOM 661 C CA . TYR A 1 87 ? -31.519 -24.496 27.333 1.00 47.41 87 TYR A CA 1
ATOM 662 C C . TYR A 1 87 ? -30.939 -23.139 26.887 1.00 47.41 87 TYR A C 1
ATOM 664 O O . TYR A 1 87 ? -30.573 -22.324 27.733 1.00 47.41 87 TYR A O 1
ATOM 672 N N . TRP A 1 88 ? -30.868 -22.873 25.576 1.00 45.31 88 TRP A N 1
ATOM 673 C CA . TRP A 1 88 ? -30.328 -21.624 25.007 1.00 45.31 88 TRP A CA 1
ATOM 674 C C . TRP A 1 88 ? -31.400 -20.649 24.505 1.00 45.31 88 TRP A C 1
ATOM 676 O O . TRP A 1 88 ? -31.135 -19.809 23.643 1.00 45.31 88 TRP A O 1
ATOM 686 N N . GLU A 1 89 ? -32.608 -20.696 25.069 1.00 48.84 89 GLU A N 1
ATOM 687 C CA . GLU A 1 89 ? -33.578 -19.626 24.850 1.00 48.84 89 GLU A CA 1
ATOM 688 C C . GLU A 1 89 ? -33.156 -18.335 25.582 1.00 48.84 89 GLU A C 1
ATOM 690 O O . GLU A 1 89 ? -33.257 -18.185 26.796 1.00 48.84 89 GLU A O 1
ATOM 695 N N . GLN A 1 90 ? -32.684 -17.389 24.766 1.00 52.97 90 GLN A N 1
ATOM 696 C CA . GLN A 1 90 ? -32.958 -15.953 24.852 1.00 52.97 90 GLN A CA 1
ATOM 697 C C . GLN A 1 90 ? -32.514 -15.214 26.124 1.00 52.97 90 GLN A C 1
ATOM 699 O O . GLN A 1 90 ? -33.314 -14.643 26.864 1.00 52.97 90 GLN A O 1
ATOM 704 N N . ARG A 1 91 ? -31.200 -15.006 26.261 1.00 49.16 91 ARG A N 1
ATOM 705 C CA . ARG A 1 91 ? -30.749 -13.677 26.700 1.00 49.16 91 ARG A CA 1
ATOM 706 C C . ARG A 1 91 ? -30.732 -12.770 25.479 1.00 49.16 91 ARG A C 1
ATOM 708 O O . ARG A 1 91 ? -29.817 -12.849 24.666 1.00 49.16 91 ARG A O 1
ATOM 715 N N . ALA A 1 92 ? -31.746 -11.921 25.348 1.00 58.91 92 ALA A N 1
ATOM 716 C CA . ALA A 1 92 ? -31.653 -10.768 24.467 1.00 58.91 92 ALA A CA 1
ATOM 717 C C . ALA A 1 92 ? -30.455 -9.932 24.938 1.00 58.91 92 ALA A C 1
ATOM 719 O O . ALA A 1 92 ? -30.486 -9.323 26.008 1.00 58.91 92 ALA A O 1
ATOM 720 N N . VAL A 1 93 ? -29.365 -9.970 24.172 1.00 50.50 93 VAL A N 1
ATOM 721 C CA . VAL A 1 93 ? -28.247 -9.055 24.363 1.00 50.50 93 VAL A CA 1
ATOM 722 C C . VAL A 1 93 ? -28.793 -7.678 24.016 1.00 50.50 93 VAL A C 1
ATOM 724 O O . VAL A 1 93 ? -29.022 -7.366 22.850 1.00 50.50 93 VAL A O 1
ATOM 727 N N . VAL A 1 94 ? -29.060 -6.867 25.039 1.00 47.88 94 VAL A N 1
ATOM 728 C CA . VAL A 1 94 ? -29.273 -5.433 24.861 1.00 47.88 94 VAL A CA 1
ATOM 729 C C . VAL A 1 94 ? -27.929 -4.878 24.404 1.00 47.88 94 VAL A C 1
ATOM 731 O O . VAL A 1 94 ? -27.052 -4.593 25.217 1.00 47.88 94 VAL A O 1
ATOM 734 N N . VAL A 1 95 ? -27.734 -4.810 23.088 1.00 44.31 95 VAL A N 1
ATOM 735 C CA . VAL A 1 95 ? -26.607 -4.098 22.494 1.00 44.31 95 VAL A CA 1
ATOM 736 C C . VAL A 1 95 ? -26.847 -2.631 22.821 1.00 44.31 95 VAL A C 1
ATOM 738 O O . VAL A 1 95 ? -27.791 -2.023 22.316 1.00 44.31 95 VAL A O 1
ATOM 741 N N . ALA A 1 96 ? -26.048 -2.087 23.740 1.00 51.06 96 ALA A N 1
ATOM 742 C CA . ALA A 1 96 ? -26.046 -0.657 24.002 1.00 51.06 96 ALA A CA 1
ATOM 743 C C . ALA A 1 96 ? -25.870 0.071 22.657 1.00 51.06 96 ALA A C 1
ATOM 745 O O . ALA A 1 96 ? -25.051 -0.379 21.849 1.00 51.06 96 ALA A O 1
ATOM 746 N N . PRO A 1 97 ? -26.636 1.142 22.379 1.00 43.41 97 PRO A N 1
ATOM 747 C CA . PRO A 1 97 ? -26.506 1.864 21.124 1.00 43.41 97 PRO A CA 1
ATOM 748 C C . PRO A 1 97 ? -25.041 2.254 20.941 1.00 43.41 97 PRO A C 1
ATOM 750 O O . PRO A 1 97 ? -24.458 2.904 21.812 1.00 43.41 97 PRO A O 1
ATOM 753 N N . THR A 1 98 ? -24.445 1.811 19.833 1.00 52.88 98 THR A N 1
ATOM 754 C CA . THR A 1 98 ? -23.094 2.203 19.443 1.00 52.88 98 THR A CA 1
ATOM 755 C C . THR A 1 98 ? -23.037 3.728 19.496 1.00 52.88 98 THR A C 1
ATOM 757 O O . THR A 1 98 ? -23.877 4.371 18.854 1.00 52.88 98 THR A O 1
ATOM 760 N N . PRO A 1 99 ? -22.131 4.330 20.292 1.00 42.31 99 PRO A N 1
ATOM 761 C CA . PRO A 1 99 ? -22.026 5.776 20.350 1.00 42.31 99 PRO A CA 1
ATOM 762 C C . PRO A 1 99 ? -21.862 6.308 18.926 1.00 42.31 99 PRO A C 1
ATOM 764 O O . PRO A 1 99 ? -21.004 5.855 18.169 1.00 42.31 99 PRO A O 1
ATOM 767 N N . LYS A 1 100 ? -22.755 7.231 18.554 1.00 39.72 100 LYS A N 1
ATOM 768 C CA . LYS A 1 100 ? -22.704 7.981 17.296 1.00 39.72 100 LYS A CA 1
ATOM 769 C C . LYS A 1 100 ? -21.279 8.534 17.144 1.00 39.72 100 LYS A C 1
ATOM 771 O O . LYS A 1 100 ? -20.765 9.013 18.155 1.00 39.72 100 LYS A O 1
ATOM 776 N N . PRO A 1 101 ? -20.640 8.461 15.958 1.00 41.50 101 PRO A N 1
ATOM 777 C CA . PRO A 1 101 ? -19.241 8.839 15.810 1.00 41.50 101 PRO A CA 1
ATOM 778 C C . PRO A 1 101 ? -19.023 10.234 16.388 1.00 41.50 101 PRO A C 1
ATOM 780 O O . PRO A 1 101 ? -19.574 11.222 15.898 1.00 41.50 101 PRO A O 1
ATOM 783 N N . THR A 1 102 ? -18.255 10.298 17.475 1.00 47.00 102 THR A N 1
ATOM 784 C CA . THR A 1 102 ? -17.642 11.543 17.914 1.00 47.00 102 THR A CA 1
ATOM 785 C C . THR A 1 102 ? -16.794 11.999 16.741 1.00 47.00 102 THR A C 1
ATOM 787 O O . THR A 1 102 ? -15.975 11.220 16.254 1.00 47.00 102 THR A O 1
ATOM 790 N N . VAL A 1 103 ? -17.039 13.216 16.253 1.00 50.59 103 VAL A N 1
ATOM 791 C CA . VAL A 1 103 ? -16.214 13.851 15.220 1.00 50.59 103 VAL A CA 1
ATOM 792 C C . VAL A 1 103 ? -14.757 13.672 15.641 1.00 50.59 103 VAL A C 1
ATOM 794 O O . VAL A 1 103 ? -14.361 14.161 16.700 1.00 50.59 103 VAL A O 1
ATOM 797 N N . GLY A 1 104 ? -14.018 12.863 14.880 1.00 54.81 104 GLY A N 1
ATOM 798 C CA . GLY A 1 104 ? -12.648 12.501 15.213 1.00 54.81 104 GLY A CA 1
ATOM 799 C C . GLY A 1 104 ? -11.782 13.750 15.266 1.00 54.81 104 GLY A C 1
ATOM 800 O O . GLY A 1 104 ? -11.963 14.679 14.478 1.00 54.81 104 GLY A O 1
ATOM 801 N N . THR A 1 105 ? -10.838 13.783 16.199 1.00 61.94 105 THR A N 1
ATOM 802 C CA . THR A 1 105 ? -9.806 14.819 16.218 1.00 61.94 105 THR A CA 1
ATOM 803 C C . THR A 1 105 ? -9.028 14.720 14.907 1.00 61.94 105 THR A C 1
ATOM 805 O O . THR A 1 105 ? -8.603 13.623 14.537 1.00 61.94 105 THR A O 1
ATOM 808 N N . LEU A 1 106 ? -8.849 15.832 14.187 1.00 65.38 106 LEU A N 1
ATOM 809 C CA . LEU A 1 106 ? -7.948 15.854 13.034 1.00 65.38 106 LEU A CA 1
ATOM 810 C C . LEU A 1 106 ? -6.575 15.372 13.510 1.00 65.38 106 LEU A C 1
ATOM 812 O O . LEU A 1 106 ? -6.085 15.853 14.537 1.00 65.38 106 LEU A O 1
ATOM 816 N N . LEU A 1 107 ? -5.974 14.410 12.811 1.00 68.69 107 LEU A N 1
ATOM 817 C CA . LEU A 1 107 ? -4.623 13.978 13.143 1.00 68.69 107 LEU A CA 1
ATOM 818 C C . LEU A 1 107 ? -3.697 15.196 13.007 1.00 68.69 107 LEU A C 1
ATOM 820 O O . LEU A 1 107 ? -3.503 15.715 11.910 1.00 68.69 107 LEU A O 1
ATOM 824 N N . THR A 1 108 ? -3.222 15.700 14.151 1.00 62.88 108 THR A N 1
ATOM 825 C CA . THR A 1 108 ? -2.463 16.955 14.257 1.00 62.88 108 THR A CA 1
ATOM 826 C C . THR A 1 108 ? -1.301 16.992 13.266 1.00 62.88 108 THR A C 1
ATOM 828 O O . THR A 1 108 ? -0.668 15.971 13.024 1.00 62.88 108 THR A O 1
ATOM 831 N N . THR A 1 109 ? -0.971 18.169 12.730 1.00 66.38 109 THR A N 1
ATOM 832 C CA . THR A 1 109 ? 0.222 18.365 11.887 1.00 66.38 109 THR A CA 1
ATOM 833 C C . THR A 1 109 ? 1.535 18.250 12.668 1.00 66.38 109 THR A C 1
ATOM 835 O O . THR A 1 109 ? 2.612 18.288 12.075 1.00 66.38 109 THR A O 1
ATOM 838 N N . GLN A 1 110 ? 1.466 18.109 13.992 1.00 68.50 110 GLN A N 1
ATOM 839 C CA . GLN A 1 110 ? 2.630 18.024 14.860 1.00 68.50 110 GLN A CA 1
ATOM 840 C C . GLN A 1 110 ? 3.352 16.677 14.703 1.00 68.50 110 GLN A C 1
ATOM 842 O O . GLN A 1 110 ? 2.745 15.612 14.812 1.00 68.50 110 GLN A O 1
ATOM 847 N N . VAL A 1 111 ? 4.659 16.749 14.451 1.00 82.44 111 VAL A N 1
ATOM 848 C CA . VAL A 1 111 ? 5.579 15.602 14.396 1.00 82.44 111 VAL A CA 1
ATOM 849 C C . VAL A 1 111 ? 5.860 15.091 15.810 1.00 82.44 111 VAL A C 1
ATOM 851 O O . VAL A 1 111 ? 5.954 15.884 16.753 1.00 82.44 111 VAL A O 1
ATOM 854 N N . GLY A 1 112 ? 6.014 13.776 15.956 1.00 86.69 112 GLY A N 1
ATOM 855 C CA . GLY A 1 112 ? 6.364 13.115 17.213 1.00 86.69 112 GLY A CA 1
ATOM 856 C C . GLY A 1 112 ? 5.273 12.186 17.742 1.00 86.69 112 GLY A C 1
ATOM 857 O O . GLY A 1 112 ? 4.447 11.677 16.988 1.00 86.69 112 GLY A O 1
ATOM 858 N N . ALA A 1 113 ? 5.297 11.919 19.049 1.00 89.81 113 ALA A N 1
ATOM 859 C CA . ALA A 1 113 ? 4.415 10.935 19.673 1.00 89.81 113 ALA A CA 1
ATOM 860 C C . ALA A 1 113 ? 2.925 11.266 19.473 1.00 89.81 113 ALA A C 1
ATOM 862 O O . ALA A 1 113 ? 2.474 12.375 19.769 1.00 89.81 113 ALA A O 1
ATOM 863 N N . VAL A 1 114 ? 2.156 10.269 19.030 1.00 87.94 114 VAL A N 1
ATOM 864 C CA . VAL A 1 114 ? 0.705 10.358 18.853 1.00 87.94 114 VAL A CA 1
ATOM 865 C C . VAL A 1 114 ? 0.030 9.664 20.028 1.00 87.94 114 VAL A C 1
ATOM 867 O O . VAL A 1 114 ? 0.366 8.534 20.386 1.00 87.94 114 VAL A O 1
ATOM 870 N N . ALA A 1 115 ? -0.921 10.349 20.661 1.00 88.88 115 ALA A N 1
ATOM 871 C CA 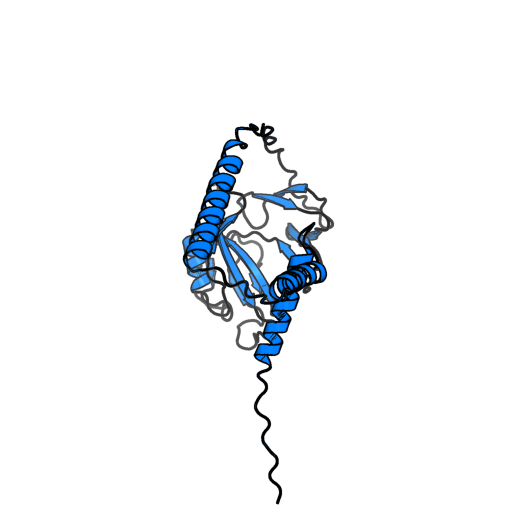. ALA A 1 115 ? -1.708 9.735 21.720 1.00 88.88 115 ALA A CA 1
ATOM 872 C C . ALA A 1 115 ? -2.583 8.597 21.150 1.00 88.88 115 ALA A C 1
ATOM 874 O O . ALA A 1 115 ? -3.029 8.682 20.007 1.00 88.88 115 ALA A O 1
ATOM 875 N N . PRO A 1 116 ? -2.877 7.542 21.929 1.00 90.69 116 PRO A N 1
ATOM 876 C CA . PRO A 1 116 ? -3.852 6.549 21.504 1.00 90.69 116 PRO A CA 1
ATOM 877 C C . PRO A 1 116 ? -5.222 7.198 21.274 1.00 90.69 116 PRO A C 1
ATOM 879 O O . PRO A 1 116 ? -5.677 7.995 22.100 1.00 90.69 116 PRO A O 1
ATOM 882 N N . GLY A 1 117 ? -5.912 6.837 20.194 1.00 88.94 117 GLY A N 1
ATOM 883 C CA . GLY A 1 117 ? -7.221 7.410 19.901 1.00 88.94 117 GLY A CA 1
ATOM 884 C C . GLY A 1 117 ? -7.732 7.156 18.492 1.00 88.94 117 GLY A C 1
ATOM 885 O O . GLY A 1 117 ? -7.141 6.425 17.704 1.00 88.94 117 GLY A O 1
ATOM 886 N N . THR A 1 118 ? -8.867 7.777 18.185 1.00 88.81 118 THR A N 1
ATOM 887 C CA . THR A 1 118 ? -9.489 7.728 16.862 1.00 88.81 118 THR A CA 1
ATOM 888 C C . THR A 1 118 ? -9.380 9.096 16.210 1.00 88.81 118 THR A C 1
ATOM 890 O O . THR A 1 118 ? -9.852 10.093 16.760 1.00 88.81 118 THR A O 1
ATOM 893 N N . TYR A 1 119 ? -8.767 9.126 15.034 1.00 84.50 119 TYR A N 1
ATOM 894 C CA . TYR A 1 119 ? -8.410 10.339 14.320 1.00 84.50 119 TYR A CA 1
ATOM 895 C C . TYR A 1 119 ? -9.069 10.392 12.953 1.00 84.50 119 TYR A C 1
ATOM 897 O O . TYR A 1 119 ? -9.313 9.360 12.324 1.00 84.50 119 TYR A O 1
ATOM 905 N N . TRP A 1 120 ? -9.329 11.608 12.487 1.00 81.50 120 TRP A N 1
ATOM 906 C CA . TRP A 1 120 ? -9.670 11.858 11.095 1.00 81.50 120 TRP A CA 1
ATOM 907 C C . TRP A 1 120 ? -8.402 12.232 10.332 1.00 81.50 120 TRP A C 1
ATOM 909 O O . TRP A 1 120 ? -7.638 13.086 10.790 1.00 81.50 120 TRP A O 1
ATOM 919 N N . ALA A 1 121 ? -8.159 11.563 9.210 1.00 74.75 121 ALA A N 1
ATOM 920 C CA . ALA A 1 121 ? -6.948 11.721 8.427 1.00 74.75 121 ALA A CA 1
ATOM 921 C C . ALA A 1 121 ? -7.279 11.949 6.950 1.00 74.75 121 ALA A C 1
ATOM 923 O O . ALA A 1 121 ? -8.127 11.278 6.364 1.00 74.75 121 ALA A O 1
ATOM 924 N N . THR A 1 122 ? -6.551 12.891 6.367 1.00 64.62 122 THR A N 1
ATOM 925 C CA . THR A 1 122 ? -6.376 13.097 4.931 1.00 64.62 122 THR A CA 1
ATOM 926 C C . THR A 1 122 ? -4.865 13.068 4.742 1.00 64.62 122 THR A C 1
ATOM 928 O O . THR A 1 122 ? -4.201 14.080 4.969 1.00 64.62 122 THR A O 1
ATOM 931 N N . ALA A 1 123 ? -4.283 11.882 4.542 1.00 66.19 123 ALA A N 1
ATOM 932 C CA . ALA A 1 123 ? -2.844 11.795 4.283 1.00 66.19 123 ALA A CA 1
ATOM 933 C C . ALA A 1 123 ? -2.599 12.080 2.792 1.00 66.19 123 ALA A C 1
ATOM 935 O O . ALA A 1 123 ? -3.040 13.111 2.295 1.00 66.19 123 ALA A O 1
ATOM 936 N N . ARG A 1 124 ? -1.967 11.173 2.042 1.00 67.38 124 ARG A N 1
ATOM 937 C CA . ARG A 1 124 ? -1.685 11.347 0.601 1.00 67.38 124 ARG A CA 1
ATOM 938 C C . ARG A 1 124 ? -2.888 10.981 -0.282 1.00 67.38 124 ARG A C 1
ATOM 940 O O . ARG A 1 124 ? -2.742 10.418 -1.363 1.00 67.38 124 ARG A O 1
ATOM 947 N N . THR A 1 125 ? -4.089 11.234 0.225 1.00 70.69 125 THR A N 1
ATOM 948 C CA . THR A 1 125 ? -5.354 11.021 -0.474 1.00 70.69 125 THR A CA 1
ATOM 949 C C . THR A 1 125 ? -6.309 12.155 -0.132 1.00 70.69 125 THR A C 1
ATOM 951 O O . THR A 1 125 ? -6.434 12.552 1.031 1.00 70.69 125 THR A O 1
ATOM 954 N N . SER A 1 126 ? -6.995 12.654 -1.156 1.00 67.50 126 SER A N 1
ATOM 955 C CA . SER A 1 126 ? -8.100 13.603 -1.039 1.00 67.50 126 SER A CA 1
ATOM 956 C C . SER A 1 126 ? -9.336 12.991 -0.364 1.00 67.50 126 SER A C 1
ATOM 958 O O . SER A 1 126 ? -10.212 13.723 0.097 1.00 67.50 126 SER A O 1
ATOM 960 N N . VAL A 1 127 ? -9.398 11.658 -0.239 1.00 73.75 127 VAL A N 1
ATOM 961 C CA . VAL A 1 127 ? -10.502 10.941 0.408 1.00 73.75 127 VAL A CA 1
ATOM 962 C C . VAL A 1 127 ? -10.249 10.826 1.918 1.00 73.75 127 VAL A C 1
ATOM 964 O O . VAL A 1 127 ? -9.325 10.125 2.340 1.00 73.75 127 VAL A O 1
ATOM 967 N N . PRO A 1 128 ? -11.068 11.468 2.767 1.00 75.56 128 PRO A N 1
ATOM 968 C CA . PRO A 1 128 ? -10.869 11.423 4.206 1.00 75.56 128 PRO A CA 1
ATOM 969 C C . PRO A 1 128 ? -11.255 10.061 4.799 1.00 75.56 128 PRO A C 1
ATOM 971 O O . PRO A 1 128 ? -12.286 9.485 4.453 1.00 75.56 128 PRO A O 1
ATOM 974 N N . PHE A 1 129 ? -10.482 9.576 5.772 1.00 80.00 129 PHE A N 1
ATOM 975 C CA . PHE A 1 129 ? -10.756 8.317 6.473 1.00 80.00 129 PHE A CA 1
ATOM 976 C C . PHE A 1 129 ? -10.536 8.428 7.984 1.00 80.00 129 PHE A C 1
ATOM 978 O O . PHE A 1 129 ? -9.937 9.374 8.500 1.00 80.00 129 PHE A O 1
ATOM 985 N N . THR A 1 130 ? -11.063 7.450 8.719 1.00 86.00 130 THR A N 1
ATOM 986 C CA . THR A 1 130 ? -10.877 7.338 10.167 1.00 86.00 130 THR A CA 1
ATOM 987 C C . THR A 1 130 ? -9.793 6.317 10.479 1.00 86.00 130 THR A C 1
ATOM 989 O O . THR A 1 130 ? -9.853 5.186 10.003 1.00 86.00 130 THR A O 1
ATOM 992 N N . LEU A 1 131 ? -8.833 6.701 11.319 1.00 86.31 131 LEU A N 1
ATOM 993 C CA . LEU A 1 131 ? -7.750 5.836 11.774 1.00 86.31 131 LEU A CA 1
ATOM 994 C C . LEU A 1 131 ? -7.827 5.650 13.289 1.00 86.31 131 LEU A C 1
ATOM 996 O O . LEU A 1 131 ? -7.911 6.625 14.036 1.00 86.31 131 LEU A O 1
ATOM 1000 N N . HIS A 1 132 ? -7.779 4.402 13.745 1.00 89.25 132 HIS A N 1
ATOM 1001 C CA . HIS A 1 132 ? -7.610 4.087 15.158 1.00 89.25 132 HIS A CA 1
ATOM 1002 C C . HIS A 1 132 ? -6.131 3.819 15.432 1.00 89.25 132 HIS A C 1
ATOM 1004 O O . HIS A 1 132 ? -5.576 2.851 14.918 1.00 89.25 132 HIS A O 1
ATOM 1010 N N . ILE A 1 133 ? -5.502 4.694 16.211 1.00 89.31 133 ILE A N 1
ATOM 1011 C CA . ILE A 1 133 ? -4.074 4.652 16.521 1.00 89.31 133 ILE A CA 1
ATOM 1012 C C . ILE A 1 133 ? -3.902 4.097 17.945 1.00 89.31 133 ILE A C 1
ATOM 1014 O O . ILE A 1 133 ? -4.389 4.714 18.897 1.00 89.31 133 ILE A O 1
ATOM 1018 N N . PRO A 1 134 ? -3.237 2.941 18.119 1.00 90.06 134 PRO A N 1
ATOM 1019 C CA . PRO A 1 134 ? -2.847 2.424 19.431 1.00 90.06 134 PRO A CA 1
ATOM 1020 C C . PRO A 1 134 ? -1.793 3.295 20.133 1.00 90.06 134 PRO A C 1
ATOM 1022 O O . PRO A 1 134 ? -1.214 4.212 19.557 1.00 90.06 134 PRO A O 1
ATOM 1025 N N . GLY A 1 135 ? -1.481 2.981 21.391 1.00 90.31 135 GLY A N 1
ATOM 1026 C CA . GLY A 1 135 ? -0.339 3.604 22.066 1.00 90.31 135 GLY A CA 1
ATOM 1027 C C . GLY A 1 135 ? 1.001 3.213 21.443 1.00 90.31 135 GLY A C 1
ATOM 1028 O O . GLY A 1 135 ? 1.146 2.116 20.913 1.00 90.31 135 GLY A O 1
ATOM 1029 N N . GLY A 1 136 ? 1.984 4.112 21.539 1.00 90.19 136 GLY A N 1
ATOM 1030 C CA . GLY A 1 136 ? 3.353 3.871 21.064 1.00 90.19 136 GLY A CA 1
ATOM 1031 C C . GLY A 1 136 ? 3.609 4.241 19.601 1.00 90.19 136 GLY A C 1
ATOM 1032 O O . GLY A 1 136 ? 4.701 3.983 19.102 1.00 90.19 136 GLY A O 1
ATOM 1033 N N . TRP A 1 137 ? 2.634 4.856 18.930 1.00 93.12 137 TRP A N 1
ATOM 1034 C CA . TRP A 1 137 ? 2.787 5.360 17.568 1.00 93.12 137 TRP A CA 1
ATOM 1035 C C . TRP A 1 137 ? 3.335 6.788 17.549 1.00 93.12 137 TRP A C 1
ATOM 1037 O O . TRP A 1 137 ? 3.136 7.586 18.469 1.00 93.12 137 TRP A O 1
ATOM 1047 N N . GLN A 1 138 ? 4.025 7.108 16.467 1.00 90.44 138 GLN A N 1
ATOM 1048 C CA . GLN A 1 138 ? 4.632 8.396 16.179 1.00 90.44 138 GLN A CA 1
ATOM 1049 C C . GLN A 1 138 ? 4.140 8.884 14.818 1.00 90.44 138 GLN A C 1
ATOM 1051 O O . GLN A 1 138 ? 3.743 8.086 13.969 1.00 90.44 138 GLN A O 1
ATOM 1056 N N . ARG A 1 139 ? 4.141 10.200 14.622 1.00 86.00 139 ARG A N 1
ATOM 1057 C CA . ARG A 1 139 ? 3.804 10.857 13.362 1.00 86.00 139 ARG A CA 1
ATOM 1058 C C . ARG A 1 139 ? 5.044 11.503 12.777 1.00 86.00 139 ARG A C 1
ATOM 1060 O O . ARG A 1 139 ? 5.742 12.232 13.483 1.00 86.00 139 ARG A O 1
ATOM 1067 N N . GLU A 1 140 ? 5.257 11.270 11.493 1.00 80.50 140 GLU A N 1
ATOM 1068 C CA . GLU A 1 140 ? 6.355 11.840 10.722 1.00 80.50 140 GLU A CA 1
ATOM 1069 C C . GLU A 1 140 ? 5.937 13.165 10.057 1.00 80.50 140 GLU A C 1
ATOM 1071 O O . GLU A 1 140 ? 4.752 13.521 10.008 1.00 80.50 140 GLU A O 1
ATOM 1076 N N . TRP A 1 141 ? 6.913 13.938 9.573 1.00 74.81 141 TRP A N 1
ATOM 1077 C CA . TRP A 1 141 ? 6.668 15.231 8.920 1.00 74.81 141 TRP A CA 1
ATOM 1078 C C . TRP A 1 141 ? 5.799 15.128 7.660 1.00 74.81 141 TRP A C 1
ATOM 1080 O O . TRP A 1 141 ? 5.059 16.065 7.362 1.00 74.81 141 TRP A O 1
ATOM 1090 N N . ASP A 1 142 ? 5.827 13.988 6.973 1.00 69.81 142 ASP A N 1
ATOM 1091 C CA . ASP A 1 142 ? 5.066 13.718 5.750 1.00 69.81 142 ASP A CA 1
ATOM 1092 C C . ASP A 1 142 ? 3.617 13.253 6.009 1.00 69.81 142 ASP A C 1
ATOM 1094 O O . ASP A 1 142 ? 2.857 12.960 5.087 1.00 69.81 142 ASP A O 1
ATOM 1098 N N . GLY A 1 143 ? 3.213 13.211 7.282 1.00 73.19 143 GLY A N 1
ATOM 1099 C CA . GLY A 1 143 ? 1.866 12.851 7.709 1.00 73.19 143 GLY A CA 1
ATOM 1100 C C . GLY A 1 143 ? 1.622 11.359 7.895 1.00 73.19 143 GLY A C 1
ATOM 1101 O O . GLY A 1 143 ? 0.541 11.001 8.373 1.00 73.19 143 GLY A O 1
ATOM 1102 N N . ASN A 1 144 ? 2.607 10.510 7.602 1.00 80.56 144 ASN A N 1
ATOM 1103 C CA . ASN A 1 144 ? 2.538 9.089 7.904 1.00 80.56 144 ASN A CA 1
ATOM 1104 C C . ASN A 1 144 ? 2.648 8.843 9.414 1.00 80.56 144 ASN A C 1
ATOM 1106 O O . ASN A 1 144 ? 3.226 9.636 10.168 1.00 80.56 144 ASN A O 1
ATOM 1110 N N . VAL A 1 145 ? 2.084 7.723 9.864 1.00 88.00 145 VAL A N 1
ATOM 1111 C CA . VAL A 1 145 ? 2.223 7.267 11.250 1.00 88.00 145 VAL A CA 1
ATOM 1112 C C . VAL A 1 145 ? 2.944 5.938 11.289 1.00 88.00 145 VAL A C 1
ATOM 1114 O O . VAL A 1 145 ? 2.734 5.088 10.428 1.00 88.00 145 VAL A O 1
ATOM 1117 N N . HIS A 1 146 ? 3.782 5.749 12.297 1.00 91.44 146 HIS A N 1
ATOM 1118 C CA . HIS A 1 146 ? 4.561 4.533 12.454 1.00 91.44 146 HIS A CA 1
ATOM 1119 C C . HIS A 1 146 ? 4.690 4.124 13.919 1.00 91.44 146 HIS A C 1
ATOM 1121 O O . HIS A 1 146 ? 4.586 4.948 14.827 1.00 91.44 146 HIS A O 1
ATOM 1127 N N . ALA A 1 147 ? 4.940 2.843 14.154 1.00 92.69 147 ALA A N 1
ATOM 1128 C CA . ALA A 1 147 ? 5.376 2.314 15.437 1.00 92.69 147 ALA A CA 1
ATOM 1129 C C . ALA A 1 147 ? 6.740 1.640 15.260 1.00 92.69 147 ALA A C 1
ATOM 1131 O O . ALA A 1 147 ? 6.977 0.980 14.251 1.00 92.69 147 ALA A O 1
ATOM 1132 N N . GLY A 1 148 ? 7.630 1.797 16.242 1.00 90.44 148 GLY A N 1
ATOM 1133 C CA . GLY A 1 148 ? 9.029 1.376 16.105 1.00 90.44 148 GLY A CA 1
ATOM 1134 C C . GLY A 1 148 ? 9.836 2.304 15.192 1.00 90.44 148 GLY A C 1
ATOM 1135 O O . GLY A 1 148 ? 9.459 3.456 15.001 1.00 90.44 148 GLY A O 1
ATOM 1136 N N . ASP A 1 149 ? 10.958 1.811 14.670 1.00 86.81 149 ASP A N 1
ATOM 1137 C CA . ASP A 1 149 ? 11.728 2.493 13.623 1.00 86.81 149 ASP A CA 1
ATOM 1138 C C . ASP A 1 149 ? 11.265 1.947 12.264 1.00 86.81 149 ASP A C 1
ATOM 1140 O O . ASP A 1 149 ? 11.524 0.772 11.996 1.00 86.81 149 ASP A O 1
ATOM 1144 N N . PRO A 1 150 ? 10.565 2.740 11.427 1.00 81.44 150 PRO A N 1
ATOM 1145 C CA . PRO A 1 150 ? 9.971 2.264 10.177 1.00 81.44 150 PRO A CA 1
ATOM 1146 C C . PRO A 1 150 ? 11.003 1.787 9.147 1.00 81.44 150 PRO A C 1
ATOM 1148 O O . PRO A 1 150 ? 10.621 1.110 8.201 1.00 81.44 150 PRO A O 1
ATOM 1151 N N . TRP A 1 151 ? 12.288 2.095 9.342 1.00 81.50 151 TRP A N 1
ATOM 1152 C CA . TRP A 1 151 ? 13.389 1.661 8.477 1.00 81.50 151 TRP A CA 1
ATOM 1153 C C . TRP A 1 151 ? 14.127 0.430 9.015 1.00 81.50 151 TRP A C 1
ATOM 1155 O O . TRP A 1 151 ? 15.096 -0.040 8.417 1.00 81.50 151 TRP A O 1
ATOM 1165 N N . ALA A 1 152 ? 13.695 -0.091 10.163 1.00 83.19 152 ALA A N 1
ATOM 1166 C CA . ALA A 1 152 ? 14.247 -1.279 10.786 1.00 83.19 152 ALA A CA 1
ATOM 1167 C C . ALA A 1 152 ? 13.226 -2.422 10.792 1.00 83.19 152 ALA A C 1
ATOM 1169 O O . ALA A 1 152 ? 12.015 -2.229 10.720 1.00 83.19 152 ALA A O 1
ATOM 1170 N N . ALA A 1 153 ? 13.717 -3.650 10.967 1.00 80.44 153 ALA A N 1
ATOM 1171 C CA . ALA A 1 153 ? 12.893 -4.862 10.930 1.00 80.44 153 ALA A CA 1
ATOM 1172 C C . ALA A 1 153 ? 11.794 -4.939 12.016 1.00 80.44 153 ALA A C 1
ATOM 1174 O O . ALA A 1 153 ? 10.962 -5.842 11.983 1.00 80.44 153 ALA A O 1
ATOM 1175 N N . ASN A 1 154 ? 11.810 -4.049 13.010 1.00 84.19 154 ASN A N 1
ATOM 1176 C CA . ASN A 1 154 ? 10.816 -3.970 14.081 1.00 84.19 154 ASN A CA 1
ATOM 1177 C C . ASN A 1 154 ? 9.834 -2.796 13.921 1.00 84.19 154 ASN A C 1
ATOM 1179 O O . ASN A 1 154 ? 9.079 -2.523 14.858 1.00 84.19 154 ASN A O 1
ATOM 1183 N N . GLY A 1 155 ? 9.874 -2.086 12.793 1.00 88.88 155 GLY A N 1
ATOM 1184 C CA . GLY A 1 155 ? 8.974 -0.986 12.483 1.00 88.88 155 GLY A CA 1
ATOM 1185 C C . GLY A 1 155 ? 7.737 -1.402 11.703 1.00 88.88 155 GLY A C 1
ATOM 1186 O O . GLY A 1 155 ? 7.727 -2.396 10.982 1.00 88.88 155 GLY A O 1
ATOM 1187 N N . VAL A 1 156 ? 6.691 -0.592 11.816 1.00 90.06 156 VAL A N 1
ATOM 1188 C CA . VAL A 1 156 ? 5.544 -0.610 10.907 1.00 90.06 156 VAL A CA 1
ATOM 1189 C C . VAL A 1 156 ? 5.111 0.821 10.639 1.00 90.06 156 VAL A C 1
ATOM 1191 O O . VAL A 1 156 ? 5.013 1.617 11.570 1.00 90.06 156 VAL A O 1
ATOM 1194 N N . ALA A 1 157 ? 4.831 1.141 9.380 1.00 88.94 157 ALA A N 1
ATOM 1195 C CA . ALA A 1 157 ? 4.262 2.418 8.971 1.00 88.94 157 ALA A CA 1
ATOM 1196 C C . ALA A 1 157 ? 2.887 2.205 8.330 1.00 88.94 157 ALA A C 1
ATOM 1198 O O . ALA A 1 157 ? 2.641 1.200 7.663 1.00 88.94 157 ALA A O 1
ATOM 1199 N N . PHE A 1 158 ? 1.986 3.161 8.536 1.00 88.00 158 PHE A N 1
ATOM 1200 C CA . PHE A 1 158 ? 0.708 3.237 7.847 1.00 88.00 158 PHE A CA 1
ATOM 1201 C C . PHE A 1 158 ? 0.715 4.432 6.898 1.00 88.00 158 PHE A C 1
ATOM 1203 O O . PHE A 1 158 ? 0.834 5.581 7.329 1.00 88.00 158 PHE A O 1
ATOM 1210 N N . ASN A 1 159 ? 0.510 4.126 5.618 1.00 83.25 159 ASN A N 1
ATOM 1211 C CA . ASN A 1 159 ? 0.461 5.084 4.525 1.00 83.25 159 ASN A CA 1
ATOM 1212 C C . ASN A 1 159 ? -0.863 4.892 3.775 1.00 83.25 159 ASN A C 1
ATOM 1214 O O . ASN A 1 159 ? -1.347 3.770 3.633 1.00 83.25 159 ASN A O 1
ATOM 1218 N N . SER A 1 160 ? -1.432 5.975 3.254 1.00 83.88 160 SER A N 1
ATOM 1219 C CA . SER A 1 160 ? -2.592 5.911 2.354 1.00 83.88 160 SER A CA 1
ATOM 1220 C C . SER A 1 160 ? -2.275 6.664 1.075 1.00 83.88 160 SER A C 1
ATOM 1222 O O . SER A 1 160 ? -1.550 7.653 1.127 1.00 83.88 160 SER A O 1
ATOM 1224 N N . TRP A 1 161 ? -2.793 6.172 -0.048 1.00 84.31 161 TRP A N 1
ATOM 1225 C CA . TRP A 1 161 ? -2.478 6.651 -1.391 1.00 84.31 161 TRP A CA 1
ATOM 1226 C C . TRP A 1 161 ? -3.749 6.700 -2.233 1.00 84.31 161 TRP A C 1
ATOM 1228 O O . TRP A 1 161 ? -4.563 5.777 -2.163 1.00 84.31 161 TRP A O 1
ATOM 1238 N N . LEU A 1 162 ? -3.889 7.732 -3.065 1.00 84.75 162 LEU A N 1
ATOM 1239 C CA . LEU A 1 162 ? -4.735 7.648 -4.252 1.00 84.75 162 LEU A CA 1
ATOM 1240 C C . LEU A 1 162 ? -3.908 7.019 -5.381 1.00 84.75 162 LEU A C 1
ATOM 1242 O O . LEU A 1 162 ? -2.875 7.563 -5.756 1.00 84.75 162 LEU A O 1
ATOM 1246 N N . VAL A 1 163 ? -4.332 5.869 -5.908 1.00 87.19 163 VAL A N 1
ATOM 1247 C CA . VAL A 1 163 ? -3.594 5.149 -6.960 1.00 87.19 163 VAL A CA 1
ATOM 1248 C C . VAL A 1 163 ? -4.345 5.273 -8.279 1.00 87.19 163 VAL A C 1
ATOM 1250 O O . VAL A 1 163 ? -5.391 4.655 -8.470 1.00 87.19 163 VAL A O 1
ATOM 1253 N N . THR A 1 164 ? -3.807 6.082 -9.185 1.00 88.00 164 THR A N 1
ATOM 1254 C CA . THR A 1 164 ? -4.363 6.324 -10.528 1.00 88.00 164 THR A CA 1
ATOM 1255 C C . THR A 1 164 ? -3.545 5.662 -11.631 1.00 88.00 164 THR A C 1
ATOM 1257 O O . THR A 1 164 ? -4.017 5.529 -12.756 1.00 88.00 164 THR A O 1
ATOM 1260 N N . GLN A 1 165 ? -2.321 5.237 -11.321 1.00 90.00 165 GLN A N 1
ATOM 1261 C CA . GLN A 1 165 ? -1.383 4.641 -12.262 1.00 90.00 165 GLN A CA 1
ATOM 1262 C C . GLN A 1 165 ? -0.524 3.598 -11.549 1.00 90.00 165 GLN A C 1
ATOM 1264 O O . GLN A 1 165 ? -0.228 3.738 -10.367 1.00 90.00 165 GLN A O 1
ATOM 1269 N N . VAL A 1 166 ? -0.078 2.571 -12.270 1.00 93.12 166 VAL A N 1
ATOM 1270 C CA . VAL A 1 166 ? 0.852 1.541 -11.774 1.00 93.12 166 VAL A CA 1
ATOM 1271 C C . VAL A 1 166 ? 1.932 1.295 -12.829 1.00 93.12 166 VAL A C 1
ATOM 1273 O O . VAL A 1 166 ? 1.627 1.244 -14.025 1.00 93.12 166 VAL A O 1
ATOM 1276 N N . TYR A 1 167 ? 3.194 1.138 -12.419 1.00 94.00 167 TYR A N 1
ATOM 1277 C CA . TYR A 1 167 ? 4.267 0.782 -13.355 1.00 94.00 167 TYR A CA 1
ATOM 1278 C C . TYR A 1 167 ? 4.053 -0.633 -13.903 1.00 94.00 167 TYR A C 1
ATOM 1280 O O . TYR A 1 167 ? 3.679 -1.542 -13.171 1.00 94.00 167 TYR A O 1
ATOM 1288 N N . SER A 1 168 ? 4.321 -0.866 -15.187 1.00 94.56 168 SER A N 1
ATOM 1289 C CA . SER A 1 168 ? 4.236 -2.230 -15.742 1.00 94.56 168 SER A CA 1
ATOM 1290 C C . SER A 1 168 ? 5.380 -3.146 -15.281 1.00 94.56 168 SER A C 1
ATOM 1292 O O . SER A 1 168 ? 5.210 -4.367 -15.235 1.00 94.56 168 SER A O 1
ATOM 1294 N N . ASP A 1 169 ? 6.520 -2.570 -14.902 1.00 94.06 169 ASP A N 1
ATOM 1295 C CA . ASP A 1 169 ? 7.666 -3.263 -14.314 1.00 94.06 169 ASP A CA 1
ATOM 1296 C C . ASP A 1 169 ? 8.228 -2.418 -13.166 1.00 94.06 169 ASP A C 1
ATOM 1298 O O . ASP A 1 169 ? 8.615 -1.272 -13.382 1.00 94.06 169 ASP A O 1
ATOM 1302 N N . ALA A 1 170 ? 8.230 -2.957 -11.947 1.00 93.31 170 ALA A N 1
ATOM 1303 C CA . ALA A 1 170 ? 8.691 -2.233 -10.765 1.00 93.31 170 ALA A CA 1
ATOM 1304 C C . ALA A 1 170 ? 10.223 -2.171 -10.643 1.00 93.31 170 ALA A C 1
ATOM 1306 O O . ALA A 1 170 ? 10.742 -1.282 -9.971 1.00 93.31 170 ALA A O 1
ATOM 1307 N N . CYS A 1 171 ? 10.940 -3.106 -11.274 1.00 93.56 171 CYS A N 1
ATOM 1308 C CA . CYS A 1 171 ? 12.405 -3.153 -11.310 1.00 93.56 171 CYS A CA 1
ATOM 1309 C C . CYS A 1 171 ? 12.945 -2.253 -12.429 1.00 93.56 171 CYS A C 1
ATOM 1311 O O . CYS A 1 171 ? 13.909 -1.516 -12.233 1.00 93.56 171 CYS A O 1
ATOM 1313 N N . HIS A 1 172 ? 12.272 -2.250 -13.580 1.00 93.62 172 HIS A N 1
ATOM 1314 C CA . HIS A 1 172 ? 12.626 -1.426 -14.738 1.00 93.62 172 HIS A CA 1
ATOM 1315 C C . HIS A 1 172 ? 11.671 -0.251 -14.946 1.00 93.62 172 HIS A C 1
ATOM 1317 O O . HIS A 1 172 ? 11.210 -0.012 -16.055 1.00 93.62 172 HIS A O 1
ATOM 1323 N N . TRP A 1 173 ? 11.303 0.460 -13.884 1.00 91.38 173 TRP A N 1
ATOM 1324 C CA . TRP A 1 173 ? 10.253 1.480 -13.925 1.00 91.38 173 TRP A CA 1
ATOM 1325 C C . TRP A 1 173 ? 10.575 2.677 -14.850 1.00 91.38 173 TRP A C 1
ATOM 1327 O O . TRP A 1 173 ? 9.647 3.301 -15.380 1.00 91.38 173 TRP A O 1
ATOM 1337 N N . GLN A 1 174 ? 11.846 3.010 -15.098 1.00 88.69 174 GLN A N 1
ATOM 1338 C CA . GLN A 1 174 ? 12.246 4.119 -15.967 1.00 88.69 174 GLN A CA 1
ATOM 1339 C C . GLN A 1 174 ? 11.877 3.838 -17.421 1.00 88.69 174 GLN A C 1
ATOM 1341 O O . GLN A 1 174 ? 12.307 2.872 -18.042 1.00 88.69 174 GLN A O 1
ATOM 1346 N N . GLY A 1 175 ? 11.078 4.733 -18.002 1.00 82.69 175 GLY A N 1
ATOM 1347 C CA . GLY A 1 175 ? 10.643 4.598 -19.391 1.00 82.69 175 GLY A CA 1
ATOM 1348 C C . GLY A 1 175 ? 9.637 3.467 -19.629 1.00 82.69 175 GLY A C 1
ATOM 1349 O O . GLY A 1 175 ? 9.283 3.223 -20.784 1.00 82.69 175 GLY A O 1
ATOM 1350 N N . THR A 1 176 ? 9.134 2.803 -18.579 1.00 82.69 176 THR A N 1
ATOM 1351 C CA . THR A 1 176 ? 8.018 1.863 -18.732 1.00 82.69 176 THR A CA 1
ATOM 1352 C C . THR A 1 176 ? 6.703 2.563 -19.006 1.00 82.69 176 THR A C 1
ATOM 1354 O O . THR A 1 176 ? 6.467 3.718 -18.650 1.00 82.69 176 THR A O 1
ATOM 1357 N N . THR A 1 177 ? 5.800 1.814 -19.633 1.00 85.31 177 THR A N 1
ATOM 1358 C CA . THR A 1 177 ? 4.403 2.208 -19.742 1.00 85.31 177 THR A CA 1
ATOM 1359 C C . THR A 1 177 ? 3.758 2.178 -18.360 1.00 85.31 177 THR A C 1
ATOM 1361 O O . THR A 1 177 ? 3.792 1.149 -17.675 1.00 85.31 177 THR A O 1
ATOM 1364 N N . LEU A 1 178 ? 3.146 3.298 -17.987 1.00 89.06 178 LEU A N 1
ATOM 1365 C CA . LEU A 1 178 ? 2.224 3.386 -16.865 1.00 89.06 178 LEU A CA 1
ATOM 1366 C C . LEU A 1 178 ? 0.872 2.823 -17.288 1.00 89.06 178 LEU A C 1
ATOM 1368 O O . LEU A 1 178 ? 0.359 3.133 -18.366 1.00 89.06 178 LEU A O 1
ATOM 1372 N N . ARG A 1 179 ? 0.302 1.974 -16.440 1.00 91.56 179 ARG A N 1
ATOM 1373 C CA . ARG A 1 179 ? -1.061 1.492 -16.608 1.00 91.56 179 ARG A CA 1
ATOM 1374 C C . ARG A 1 179 ? -1.989 2.379 -15.798 1.00 91.56 179 ARG A C 1
ATOM 1376 O O . ARG A 1 179 ? -1.906 2.368 -14.576 1.00 91.56 179 ARG A O 1
ATOM 1383 N N . GLU A 1 180 ? -2.860 3.105 -16.487 1.00 91.31 180 GLU A N 1
ATOM 1384 C CA . GLU A 1 180 ? -3.932 3.882 -15.863 1.00 91.31 180 GLU A CA 1
ATOM 1385 C C . GLU A 1 180 ? -4.906 2.962 -15.117 1.00 91.31 180 GLU A C 1
ATOM 1387 O O . GLU A 1 180 ? -5.237 1.865 -15.585 1.00 91.31 180 GLU A O 1
ATOM 1392 N N . THR A 1 181 ? -5.377 3.424 -13.965 1.00 90.12 181 THR A N 1
ATOM 1393 C CA . THR A 1 181 ? -6.323 2.728 -13.096 1.00 90.12 181 THR A CA 1
ATOM 1394 C C . THR A 1 181 ? -7.356 3.718 -12.566 1.00 90.12 181 THR A C 1
ATOM 1396 O O . THR A 1 181 ? -6.998 4.787 -12.084 1.00 90.12 181 THR A O 1
ATOM 1399 N N . GLY A 1 182 ? -8.639 3.361 -12.613 1.00 86.25 182 GLY A N 1
ATOM 1400 C CA . GLY A 1 182 ? -9.736 4.171 -12.069 1.00 86.25 182 GLY A CA 1
ATOM 1401 C C . GLY A 1 182 ? -10.633 3.420 -11.085 1.00 86.25 182 GLY A C 1
ATOM 1402 O O . GLY A 1 182 ? -11.583 3.992 -10.560 1.00 86.25 182 GLY A O 1
ATOM 1403 N N . SER A 1 183 ? -10.357 2.139 -10.838 1.00 90.81 183 SER A N 1
ATOM 1404 C CA . SER A 1 183 ? -11.133 1.284 -9.939 1.00 90.81 183 SER A CA 1
ATOM 1405 C C . SER A 1 183 ? -10.243 0.289 -9.202 1.00 90.81 183 SER A C 1
ATOM 1407 O O . SER A 1 183 ? -9.166 -0.079 -9.680 1.00 90.81 183 SER A O 1
ATOM 1409 N N . ARG A 1 184 ? -10.725 -0.237 -8.073 1.00 93.62 184 ARG A N 1
ATOM 1410 C CA . ARG A 1 184 ? -10.049 -1.300 -7.315 1.00 93.62 184 ARG A CA 1
ATOM 1411 C C . ARG A 1 184 ? -9.689 -2.500 -8.184 1.00 93.62 184 ARG A C 1
ATOM 1413 O O . ARG A 1 184 ? -8.581 -3.018 -8.077 1.00 93.62 184 ARG A O 1
ATOM 1420 N N . ALA A 1 185 ? -10.597 -2.938 -9.058 1.00 95.12 185 ALA A N 1
ATOM 1421 C CA . ALA A 1 185 ? -10.355 -4.078 -9.941 1.00 95.12 185 ALA A CA 1
ATOM 1422 C C . ALA A 1 185 ? -9.212 -3.810 -10.934 1.00 95.12 185 ALA A C 1
ATOM 1424 O O . ALA A 1 185 ? -8.409 -4.704 -11.204 1.00 95.12 185 ALA A O 1
ATOM 1425 N N . GLU A 1 186 ? -9.107 -2.585 -11.452 1.00 95.50 186 GLU A N 1
ATOM 1426 C CA . GLU A 1 186 ? -8.026 -2.193 -12.359 1.00 95.50 186 GLU A CA 1
ATOM 1427 C C . GLU A 1 186 ? -6.683 -2.086 -11.641 1.00 95.50 186 GLU A C 1
ATOM 1429 O O . GLU A 1 186 ? -5.694 -2.575 -12.183 1.00 95.50 186 GLU A O 1
ATOM 1434 N N . VAL A 1 187 ? -6.648 -1.538 -10.419 1.00 95.06 187 VAL A N 1
ATOM 1435 C CA . VAL A 1 187 ? -5.428 -1.511 -9.591 1.00 95.06 187 VAL A CA 1
ATOM 1436 C C . VAL A 1 187 ? -4.956 -2.932 -9.293 1.00 95.06 187 VAL A C 1
ATOM 1438 O O . VAL A 1 187 ? -3.797 -3.258 -9.539 1.00 95.06 187 VAL A O 1
ATOM 1441 N N . VAL A 1 188 ? -5.852 -3.817 -8.845 1.00 97.00 188 VAL A N 1
ATOM 1442 C CA . VAL A 1 188 ? -5.520 -5.231 -8.596 1.00 97.00 188 VAL A CA 1
ATOM 1443 C C . VAL A 1 188 ? -4.993 -5.894 -9.869 1.00 97.00 188 VAL A C 1
ATOM 1445 O O . VAL A 1 188 ? -3.950 -6.542 -9.840 1.00 97.00 188 VAL A O 1
ATOM 1448 N N . ALA A 1 189 ? -5.673 -5.716 -11.003 1.00 97.00 189 ALA A N 1
ATOM 1449 C CA . ALA A 1 189 ? -5.248 -6.298 -12.273 1.00 97.00 189 ALA A CA 1
ATOM 1450 C C . ALA A 1 189 ? -3.918 -5.720 -12.784 1.00 97.00 189 ALA A C 1
ATOM 1452 O O . ALA A 1 189 ? -3.199 -6.406 -13.514 1.00 97.00 189 ALA A O 1
ATOM 1453 N N . ALA A 1 190 ? -3.600 -4.468 -12.450 1.00 96.19 190 ALA A N 1
ATOM 1454 C CA . ALA A 1 190 ? -2.320 -3.851 -12.761 1.00 96.19 190 ALA A CA 1
ATOM 1455 C C . ALA A 1 190 ? -1.199 -4.443 -11.901 1.00 96.19 190 ALA A C 1
ATOM 1457 O O . ALA A 1 190 ? -0.217 -4.910 -12.467 1.00 96.19 190 ALA A O 1
ATOM 1458 N N . LEU A 1 191 ? -1.388 -4.529 -10.580 1.00 95.88 191 LEU A N 1
ATOM 1459 C CA . LEU A 1 191 ? -0.409 -5.101 -9.647 1.00 95.88 191 LEU A CA 1
ATOM 1460 C C . LEU A 1 191 ? -0.154 -6.591 -9.904 1.00 95.88 191 LEU A C 1
ATOM 1462 O O . LEU A 1 191 ? 0.985 -7.034 -9.880 1.00 95.88 191 LEU A O 1
ATOM 1466 N N . VAL A 1 192 ? -1.190 -7.374 -10.219 1.00 96.31 192 VAL A N 1
ATOM 1467 C CA . VAL A 1 192 ? -1.034 -8.800 -10.573 1.00 96.31 192 VAL A CA 1
ATOM 1468 C C . VAL A 1 192 ? -0.230 -8.990 -11.862 1.00 96.31 192 VAL A C 1
ATOM 1470 O O . VAL A 1 192 ? 0.465 -9.992 -12.017 1.00 96.31 192 VAL A O 1
ATOM 1473 N N . ALA A 1 193 ? -0.337 -8.052 -12.803 1.00 95.81 193 ALA A N 1
ATOM 1474 C CA . ALA A 1 193 ? 0.408 -8.090 -14.058 1.00 95.81 193 ALA A CA 1
ATOM 1475 C C . ALA A 1 193 ? 1.800 -7.444 -13.954 1.00 95.81 193 ALA A C 1
ATOM 1477 O O . A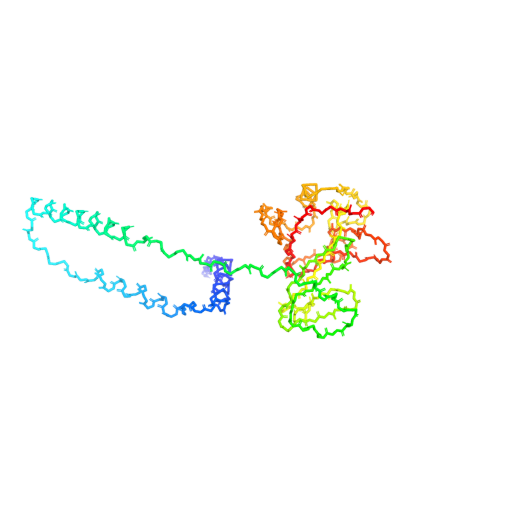LA A 1 193 ? 2.601 -7.589 -14.883 1.00 95.81 193 ALA A O 1
ATOM 1478 N N . GLN A 1 194 ? 2.066 -6.714 -12.869 1.00 95.06 194 GLN A N 1
ATOM 1479 C CA . GLN A 1 194 ? 3.304 -5.986 -12.657 1.00 95.06 194 GLN A CA 1
ATOM 1480 C C . GLN A 1 194 ? 4.469 -6.956 -12.466 1.00 95.06 194 GLN A C 1
ATOM 1482 O O . GLN A 1 194 ? 4.373 -7.967 -11.770 1.00 95.06 194 GLN A O 1
ATOM 1487 N N . LYS A 1 195 ? 5.583 -6.651 -13.128 1.00 93.12 195 LYS A N 1
ATOM 1488 C CA . LYS A 1 195 ? 6.822 -7.429 -13.037 1.00 93.12 195 LYS A CA 1
ATOM 1489 C C . LYS A 1 195 ? 7.766 -6.846 -11.987 1.00 93.12 195 LYS A C 1
ATOM 1491 O O . LYS A 1 195 ? 7.573 -5.735 -11.506 1.00 93.12 195 LYS A O 1
ATOM 1496 N N . GLY A 1 196 ? 8.818 -7.597 -11.673 1.00 89.25 196 GLY A N 1
ATOM 1497 C CA . GLY A 1 196 ? 9.913 -7.142 -10.811 1.00 89.25 196 GLY A CA 1
ATOM 1498 C C . GLY A 1 196 ? 9.762 -7.518 -9.338 1.00 89.25 196 GLY A C 1
ATOM 1499 O O . GLY A 1 196 ? 10.729 -7.415 -8.597 1.00 89.25 196 GLY A O 1
ATOM 1500 N N . HIS A 1 197 ? 8.607 -8.028 -8.904 1.00 89.50 197 HIS A N 1
ATOM 1501 C CA . HIS A 1 197 ? 8.406 -8.472 -7.524 1.00 89.50 197 HIS A CA 1
ATOM 1502 C C . HIS A 1 197 ? 7.484 -9.687 -7.426 1.00 89.50 197 HIS A C 1
ATOM 1504 O O . HIS A 1 197 ? 6.764 -10.037 -8.362 1.00 89.50 197 HIS A O 1
ATOM 1510 N N . ALA A 1 198 ? 7.511 -10.339 -6.263 1.00 89.75 198 ALA A N 1
ATOM 1511 C CA . ALA A 1 198 ? 6.509 -11.327 -5.904 1.00 89.75 198 ALA A CA 1
ATOM 1512 C C . ALA A 1 198 ? 5.261 -10.626 -5.353 1.00 89.75 198 ALA A C 1
ATOM 1514 O O . ALA A 1 198 ? 5.349 -9.601 -4.671 1.00 89.75 198 ALA A O 1
ATOM 1515 N N . LEU A 1 199 ? 4.100 -11.205 -5.638 1.00 93.94 199 LEU A N 1
ATOM 1516 C CA . LEU A 1 199 ? 2.810 -10.751 -5.141 1.00 93.94 199 LEU A CA 1
ATOM 1517 C C . LEU A 1 199 ? 2.071 -11.948 -4.549 1.00 93.94 199 LEU A C 1
ATOM 1519 O O . LEU A 1 199 ? 2.020 -13.014 -5.171 1.00 93.94 199 LEU A O 1
ATOM 1523 N N . SER A 1 200 ? 1.489 -11.790 -3.364 1.00 94.94 200 SER A N 1
ATOM 1524 C CA . SER A 1 200 ? 0.561 -12.795 -2.854 1.00 94.94 200 SER A CA 1
ATOM 1525 C C . SER A 1 200 ? -0.735 -12.804 -3.681 1.00 94.94 200 SER A C 1
ATOM 1527 O O . SER A 1 200 ? -1.090 -11.794 -4.298 1.00 94.94 200 SER A O 1
ATOM 1529 N N . PRO A 1 201 ? -1.464 -13.934 -3.737 1.00 95.31 201 PRO A N 1
ATOM 1530 C CA . PRO A 1 201 ? -2.757 -13.972 -4.407 1.00 95.31 201 PRO A CA 1
ATOM 1531 C C . PRO A 1 201 ? -3.709 -12.908 -3.830 1.00 95.31 201 PRO A C 1
ATOM 1533 O O . PRO A 1 201 ? -3.820 -12.819 -2.603 1.00 95.31 201 PRO A O 1
ATOM 1536 N N . PRO A 1 202 ? -4.417 -12.127 -4.669 1.00 97.19 202 PRO A N 1
ATOM 1537 C CA . PRO A 1 202 ? -5.415 -11.181 -4.188 1.00 97.19 202 PRO A CA 1
ATOM 1538 C C . PRO A 1 202 ? -6.535 -11.899 -3.433 1.00 97.19 202 PRO A C 1
ATOM 1540 O O . PRO A 1 202 ? -7.060 -12.906 -3.909 1.00 97.19 202 PRO A O 1
ATOM 1543 N N . ASN A 1 203 ? -6.920 -11.362 -2.277 1.00 97.25 203 ASN A N 1
ATOM 1544 C CA . ASN A 1 203 ? -8.002 -11.898 -1.456 1.00 97.25 203 ASN A CA 1
ATOM 1545 C C . ASN A 1 203 ? -9.035 -10.811 -1.171 1.00 97.25 203 ASN A C 1
ATOM 1547 O O . ASN A 1 203 ? -8.684 -9.732 -0.692 1.00 97.25 203 ASN A O 1
ATOM 1551 N N . ASP A 1 204 ? -10.307 -11.102 -1.424 1.00 97.38 204 ASP A N 1
ATOM 1552 C CA . ASP A 1 204 ? -11.390 -10.195 -1.053 1.00 97.38 204 ASP A CA 1
ATOM 1553 C C . ASP A 1 204 ? -11.590 -10.205 0.465 1.00 97.38 204 ASP A C 1
ATOM 1555 O O . ASP A 1 204 ? -11.702 -11.257 1.099 1.00 97.38 204 ASP A O 1
ATOM 1559 N N . VAL A 1 205 ? -11.614 -9.012 1.052 1.00 96.75 205 VAL A N 1
ATOM 1560 C CA . VAL A 1 205 ? -11.747 -8.784 2.492 1.00 96.75 205 VAL A CA 1
ATOM 1561 C C . VAL A 1 205 ? -12.645 -7.575 2.753 1.00 96.75 205 VAL A C 1
ATOM 1563 O O . VAL A 1 205 ? -13.092 -6.889 1.834 1.00 96.75 205 VAL A O 1
ATOM 1566 N N . THR A 1 206 ? -12.879 -7.282 4.028 1.00 92.56 206 THR A N 1
ATOM 1567 C CA . THR A 1 206 ? -13.481 -6.018 4.456 1.00 92.56 206 THR A CA 1
ATOM 1568 C C . THR A 1 206 ? -12.425 -5.184 5.169 1.00 92.56 206 THR A C 1
ATOM 1570 O O . THR A 1 206 ? -11.759 -5.682 6.075 1.00 92.56 206 THR A O 1
ATOM 1573 N N . PHE A 1 207 ? -12.296 -3.910 4.804 1.00 89.81 207 PHE A N 1
ATOM 1574 C CA . PHE A 1 207 ? -11.398 -2.959 5.456 1.00 89.81 207 PHE A CA 1
ATOM 1575 C C . PHE A 1 207 ? -12.170 -1.690 5.818 1.00 89.81 207 PHE A C 1
ATOM 1577 O O . PHE A 1 207 ? -12.821 -1.092 4.968 1.00 89.81 207 PHE A O 1
ATOM 1584 N N . GLY A 1 208 ? -12.183 -1.312 7.099 1.00 85.75 208 GLY A N 1
ATOM 1585 C CA . GLY A 1 208 ? -12.971 -0.160 7.563 1.00 85.75 208 GLY A CA 1
ATOM 1586 C C . GLY A 1 208 ? -14.484 -0.284 7.316 1.00 85.75 208 GLY A C 1
ATOM 1587 O O . GLY A 1 208 ? -15.172 0.724 7.208 1.00 85.75 208 GLY A O 1
ATOM 1588 N N . GLY A 1 209 ? -15.007 -1.510 7.190 1.00 87.12 209 GLY A N 1
ATOM 1589 C CA . GLY A 1 209 ? -16.409 -1.767 6.829 1.00 87.12 209 GLY A CA 1
ATOM 1590 C C . GLY A 1 209 ? -16.706 -1.711 5.325 1.00 87.12 209 GLY A C 1
ATOM 1591 O O . GLY A 1 209 ? -17.836 -1.993 4.933 1.00 87.12 209 GLY A O 1
ATOM 1592 N N . LEU A 1 210 ? -15.711 -1.403 4.489 1.00 89.25 210 LEU A N 1
ATOM 1593 C CA . LEU A 1 210 ? -15.833 -1.360 3.034 1.00 89.25 210 LEU A CA 1
ATOM 1594 C C . LEU A 1 210 ? -15.312 -2.654 2.392 1.00 89.25 210 LEU A C 1
ATOM 1596 O O . LEU A 1 210 ? -14.349 -3.237 2.903 1.00 89.25 210 LEU A O 1
ATOM 1600 N N . PRO A 1 211 ? -15.900 -3.101 1.268 1.00 93.31 211 PRO A N 1
ATOM 1601 C CA . PRO A 1 211 ? -15.294 -4.127 0.430 1.00 93.31 211 PRO A CA 1
ATOM 1602 C C . PRO A 1 211 ? -13.893 -3.698 -0.009 1.00 93.31 211 PRO A C 1
ATOM 1604 O O . PRO A 1 211 ? -13.697 -2.583 -0.491 1.00 93.31 211 PRO A O 1
ATOM 1607 N N . ALA A 1 212 ? -12.926 -4.591 0.149 1.00 95.44 212 ALA A N 1
ATOM 1608 C CA . ALA A 1 212 ? -11.536 -4.336 -0.178 1.00 95.44 212 ALA A CA 1
ATOM 1609 C C . ALA A 1 212 ? -10.891 -5.577 -0.796 1.00 95.44 212 ALA A C 1
ATOM 1611 O O . ALA A 1 212 ? -11.359 -6.699 -0.610 1.00 95.44 212 ALA A O 1
ATOM 1612 N N . THR A 1 213 ? -9.770 -5.382 -1.479 1.00 97.94 213 THR A N 1
ATOM 1613 C CA . THR A 1 213 ? -8.893 -6.483 -1.883 1.00 97.94 213 THR A CA 1
ATOM 1614 C C . THR A 1 213 ? -7.561 -6.335 -1.161 1.00 97.94 213 THR A C 1
ATOM 1616 O O . THR A 1 213 ? -6.929 -5.281 -1.235 1.00 97.94 213 THR A O 1
ATOM 1619 N N . ARG A 1 214 ? -7.153 -7.384 -0.441 1.00 97.31 214 ARG A N 1
ATOM 1620 C CA . ARG A 1 214 ? -5.865 -7.476 0.251 1.00 97.31 214 ARG A CA 1
ATOM 1621 C C . ARG A 1 214 ? -4.873 -8.254 -0.598 1.00 97.31 214 ARG A C 1
ATOM 1623 O O . ARG A 1 214 ? -5.190 -9.344 -1.077 1.00 97.31 214 ARG A O 1
ATOM 1630 N N . LEU A 1 215 ? -3.662 -7.730 -0.705 1.00 97.00 215 LEU A N 1
ATOM 1631 C CA . LEU A 1 215 ? -2.513 -8.414 -1.288 1.00 97.00 215 LEU A CA 1
ATOM 1632 C C . LEU A 1 215 ? -1.233 -7.977 -0.571 1.00 97.00 215 LEU A C 1
ATOM 1634 O O . LEU A 1 215 ? -1.217 -6.952 0.108 1.00 97.00 215 LEU A O 1
ATOM 1638 N N . ASP A 1 216 ? -0.176 -8.768 -0.712 1.00 95.69 216 ASP A N 1
ATOM 1639 C CA . ASP A 1 216 ? 1.127 -8.503 -0.112 1.00 95.69 216 ASP A CA 1
ATOM 1640 C C . ASP A 1 216 ? 2.195 -8.467 -1.205 1.00 95.69 216 ASP A C 1
ATOM 1642 O O . ASP A 1 216 ? 2.281 -9.391 -2.018 1.00 95.69 216 ASP A O 1
ATOM 1646 N N . ILE A 1 217 ? 3.026 -7.428 -1.199 1.00 93.56 217 ILE A N 1
ATOM 1647 C CA . ILE A 1 217 ? 4.301 -7.415 -1.919 1.00 93.56 217 ILE A CA 1
ATOM 1648 C C . ILE A 1 217 ? 5.362 -7.868 -0.926 1.00 93.56 217 ILE A C 1
ATOM 1650 O O . ILE A 1 217 ? 5.520 -7.259 0.129 1.00 93.56 217 ILE A O 1
ATOM 1654 N N . VAL A 1 218 ? 6.074 -8.943 -1.254 1.00 90.38 218 VAL A N 1
ATOM 1655 C CA . VAL A 1 218 ? 7.146 -9.481 -0.408 1.00 90.38 218 VAL A CA 1
ATOM 1656 C C . VAL A 1 218 ? 8.446 -9.385 -1.182 1.00 90.38 218 VAL A C 1
ATOM 1658 O O . VAL A 1 218 ? 8.605 -10.045 -2.213 1.00 90.38 218 VAL A O 1
ATOM 1661 N N . VAL A 1 219 ? 9.382 -8.590 -0.674 1.00 90.00 219 VAL A N 1
ATOM 1662 C CA . VAL A 1 219 ? 10.726 -8.488 -1.235 1.00 90.00 219 VAL A CA 1
ATOM 1663 C C . VAL A 1 219 ? 11.665 -9.250 -0.308 1.00 90.00 219 VAL A C 1
ATOM 1665 O O . VAL A 1 219 ? 11.863 -8.854 0.839 1.00 90.00 219 VAL A O 1
ATOM 1668 N N . PRO A 1 220 ? 12.231 -10.385 -0.741 1.00 87.88 220 PRO A N 1
ATOM 1669 C CA . PRO A 1 220 ? 13.092 -11.173 0.127 1.00 87.88 220 PRO A CA 1
ATOM 1670 C C . PRO A 1 220 ? 14.354 -10.393 0.521 1.00 87.88 220 PRO A C 1
ATOM 1672 O O . PRO A 1 220 ? 14.856 -9.575 -0.242 1.00 87.88 220 PRO A O 1
ATOM 1675 N N . THR A 1 221 ? 14.932 -10.702 1.684 1.00 89.00 221 THR A N 1
ATOM 1676 C CA . THR A 1 221 ? 16.194 -10.086 2.151 1.00 89.00 221 THR A CA 1
ATOM 1677 C C . THR A 1 221 ? 17.388 -10.353 1.232 1.00 89.00 221 THR A C 1
ATOM 1679 O O . THR A 1 221 ? 18.378 -9.635 1.286 1.00 89.00 221 THR A O 1
ATOM 1682 N N . TYR A 1 222 ? 17.307 -11.394 0.400 1.00 87.50 222 TYR A N 1
ATOM 1683 C CA . TYR A 1 222 ? 18.311 -11.754 -0.602 1.00 87.50 222 TYR A CA 1
ATOM 1684 C C . TYR A 1 222 ? 17.994 -11.202 -2.000 1.00 87.50 222 TYR A C 1
ATOM 1686 O O . TYR A 1 222 ? 18.611 -11.634 -2.973 1.00 87.50 222 TYR A O 1
ATOM 1694 N N . TYR A 1 223 ? 17.002 -10.316 -2.124 1.00 88.62 223 TYR A N 1
ATOM 1695 C CA . TYR A 1 223 ? 16.710 -9.632 -3.378 1.00 88.62 223 TYR A CA 1
ATOM 1696 C C . TYR A 1 223 ? 17.949 -8.874 -3.874 1.00 88.62 223 TYR A C 1
ATOM 1698 O O . TYR A 1 223 ? 18.594 -8.156 -3.111 1.00 88.62 223 TYR A O 1
ATOM 1706 N N . ASP A 1 224 ? 18.279 -9.061 -5.150 1.00 89.12 224 ASP A N 1
ATOM 1707 C CA . ASP A 1 224 ? 19.405 -8.414 -5.819 1.00 89.12 224 ASP A CA 1
ATOM 1708 C C . ASP A 1 224 ? 18.871 -7.445 -6.877 1.00 89.12 224 ASP A C 1
ATOM 1710 O O . ASP A 1 224 ? 18.477 -7.848 -7.972 1.00 89.12 224 ASP A O 1
ATOM 1714 N N . GLY A 1 225 ? 18.848 -6.159 -6.526 1.00 89.12 225 GLY A N 1
ATOM 1715 C CA . GLY A 1 225 ? 18.390 -5.081 -7.398 1.00 89.12 225 GLY A CA 1
ATOM 1716 C C . GLY A 1 225 ? 19.437 -4.585 -8.401 1.00 89.12 225 GLY A C 1
ATOM 1717 O O . GLY A 1 225 ? 19.182 -3.606 -9.089 1.00 89.12 225 GLY A O 1
ATOM 1718 N N . THR A 1 226 ? 20.618 -5.209 -8.521 1.00 92.06 226 THR A N 1
ATOM 1719 C CA . THR A 1 226 ? 21.695 -4.700 -9.404 1.00 92.06 226 THR A CA 1
ATOM 1720 C C . THR A 1 226 ? 21.336 -4.670 -10.890 1.00 92.06 226 THR A C 1
ATOM 1722 O O . THR A 1 226 ? 21.952 -3.926 -11.653 1.00 92.06 226 THR A O 1
ATOM 1725 N N . GLY A 1 227 ? 20.355 -5.470 -11.312 1.00 90.81 227 GLY A N 1
ATOM 1726 C CA . GLY A 1 227 ? 19.825 -5.462 -12.674 1.00 90.81 227 GLY A CA 1
ATOM 1727 C C . GLY A 1 227 ? 18.712 -4.442 -12.915 1.00 90.81 227 GLY A C 1
ATOM 1728 O O . GLY A 1 227 ? 18.308 -4.288 -14.061 1.00 90.81 227 GLY A O 1
ATOM 1729 N N . CYS A 1 228 ? 18.213 -3.782 -11.873 1.00 93.38 228 CYS A N 1
ATOM 1730 C CA . CYS A 1 228 ? 17.103 -2.840 -11.943 1.00 93.38 228 CYS A CA 1
ATOM 1731 C C . CYS A 1 228 ? 17.585 -1.415 -12.227 1.00 93.38 228 CYS A C 1
ATOM 1733 O O . CYS A 1 228 ? 18.780 -1.118 -12.172 1.00 93.38 228 CYS A O 1
ATOM 1735 N N . ASP A 1 229 ? 16.646 -0.517 -12.515 1.00 92.81 229 ASP A N 1
ATOM 1736 C CA . ASP A 1 229 ? 16.965 0.899 -12.730 1.00 92.81 229 ASP A CA 1
ATOM 1737 C C . ASP A 1 229 ? 17.451 1.590 -11.442 1.00 92.81 229 ASP A C 1
ATOM 1739 O O . ASP A 1 229 ? 18.115 2.625 -11.499 1.00 92.81 229 ASP A O 1
ATOM 1743 N N . ASP A 1 230 ? 17.103 1.015 -10.289 1.00 88.94 230 ASP A N 1
ATOM 1744 C CA . ASP A 1 230 ? 17.502 1.388 -8.929 1.00 88.94 230 ASP A CA 1
ATOM 1745 C C . ASP A 1 230 ? 17.550 0.090 -8.087 1.00 88.94 230 ASP A C 1
ATOM 1747 O O . ASP A 1 230 ? 16.764 -0.818 -8.378 1.00 88.94 230 ASP A O 1
ATOM 1751 N N . PRO A 1 231 ? 18.409 -0.056 -7.054 1.00 86.25 231 PRO A N 1
ATOM 1752 C CA . PRO A 1 231 ? 18.348 -1.171 -6.102 1.00 86.25 231 PRO A CA 1
ATOM 1753 C C . PRO A 1 231 ? 16.962 -1.420 -5.487 1.00 86.25 231 PRO A C 1
ATOM 1755 O O . PRO A 1 231 ? 16.698 -2.549 -5.072 1.00 86.25 231 PRO A O 1
ATOM 1758 N N . ASP A 1 232 ? 16.091 -0.410 -5.458 1.00 86.25 232 ASP A N 1
ATOM 1759 C CA . ASP A 1 232 ? 14.762 -0.473 -4.854 1.00 86.25 232 ASP A CA 1
ATOM 1760 C C . ASP A 1 232 ? 13.662 -0.596 -5.912 1.00 86.25 232 ASP A C 1
ATOM 1762 O O . ASP A 1 232 ? 13.733 -0.033 -7.009 1.00 86.25 232 ASP A O 1
ATOM 1766 N N . LEU A 1 233 ? 12.595 -1.311 -5.564 1.00 90.88 233 LEU A N 1
ATOM 1767 C CA . LEU A 1 233 ? 11.439 -1.471 -6.440 1.00 90.88 233 LEU A CA 1
ATOM 1768 C C . LEU A 1 233 ? 10.525 -0.248 -6.376 1.00 90.88 233 LEU A C 1
ATOM 1770 O O . LEU A 1 233 ? 10.336 0.340 -5.312 1.00 90.88 233 LEU A O 1
ATOM 1774 N N . ARG A 1 234 ? 9.898 0.093 -7.508 1.00 91.44 234 ARG A N 1
ATOM 1775 C CA . ARG A 1 234 ? 8.927 1.193 -7.607 1.00 91.44 234 ARG A CA 1
ATOM 1776 C C . ARG A 1 234 ? 7.578 0.700 -8.110 1.00 91.44 234 ARG A C 1
ATOM 1778 O O . ARG A 1 234 ? 7.435 0.328 -9.269 1.00 91.44 234 ARG A O 1
ATOM 1785 N N . VAL A 1 235 ? 6.571 0.712 -7.239 1.00 92.12 235 VAL A N 1
ATOM 1786 C CA . VAL A 1 235 ? 5.280 0.057 -7.529 1.00 92.12 235 VAL A CA 1
ATOM 1787 C C . VAL A 1 235 ? 4.329 0.966 -8.321 1.00 92.12 235 VAL A C 1
ATOM 1789 O O . VAL A 1 235 ? 3.780 0.566 -9.348 1.00 92.12 235 VAL A O 1
ATOM 1792 N N . TRP A 1 236 ? 4.169 2.220 -7.908 1.00 91.12 236 TRP A N 1
ATOM 1793 C CA . TRP A 1 236 ? 3.358 3.215 -8.616 1.00 91.12 236 TRP A CA 1
ATOM 1794 C C . TRP A 1 236 ? 3.921 4.627 -8.431 1.00 91.12 236 TRP A C 1
ATOM 1796 O O . TRP A 1 236 ? 4.602 4.885 -7.432 1.00 91.12 236 TRP A O 1
ATOM 1806 N N . PRO A 1 237 ? 3.658 5.545 -9.379 1.00 84.38 237 PRO A N 1
ATOM 1807 C CA . PRO A 1 237 ? 3.951 6.962 -9.197 1.00 84.38 237 PRO A CA 1
ATOM 1808 C C . PRO A 1 237 ? 2.960 7.612 -8.216 1.00 84.38 237 PRO A C 1
ATOM 1810 O O . PRO A 1 237 ? 1.911 7.051 -7.901 1.00 84.38 237 PRO A O 1
ATOM 1813 N N . ASN A 1 238 ? 3.272 8.822 -7.750 1.00 71.88 238 ASN A N 1
ATOM 1814 C CA . ASN A 1 238 ? 2.369 9.602 -6.903 1.00 71.88 238 ASN A CA 1
ATOM 1815 C C . ASN A 1 238 ? 1.032 9.909 -7.618 1.00 71.88 238 ASN A C 1
ATOM 1817 O O . ASN A 1 238 ? 1.028 10.270 -8.795 1.00 71.88 238 ASN A O 1
ATOM 1821 N N . GLY A 1 239 ? -0.086 9.805 -6.894 1.00 60.56 239 GLY A N 1
ATOM 1822 C CA . GLY A 1 239 ? -1.438 10.040 -7.409 1.00 60.56 239 GLY A CA 1
ATOM 1823 C C . GLY A 1 239 ? -1.900 11.499 -7.438 1.00 60.56 239 GLY A C 1
ATOM 1824 O O . GLY A 1 239 ? -2.799 11.815 -8.211 1.00 60.56 239 GLY A O 1
ATOM 1825 N N . GLU A 1 240 ? -1.299 12.405 -6.655 1.00 53.22 240 GLU A N 1
ATOM 1826 C CA . GLU A 1 240 ? -1.711 13.823 -6.591 1.00 53.22 240 GLU A CA 1
ATOM 1827 C C . GLU A 1 240 ? -0.490 14.753 -6.476 1.00 53.22 240 GLU A C 1
ATOM 1829 O O . GLU A 1 240 ? -0.197 15.327 -5.430 1.00 53.22 240 GLU A O 1
ATOM 1834 N N . GLY A 1 241 ? 0.267 14.848 -7.574 1.00 46.72 241 GLY A N 1
ATOM 1835 C CA . GLY A 1 241 ? 1.578 15.494 -7.669 1.00 46.72 241 GLY A CA 1
ATOM 1836 C C . GLY A 1 241 ? 1.771 16.794 -6.879 1.00 46.72 241 GLY A C 1
ATOM 1837 O O . GLY A 1 241 ? 1.209 17.829 -7.222 1.00 46.72 241 GLY A O 1
ATOM 1838 N N . VAL A 1 242 ? 2.693 16.742 -5.913 1.00 37.69 242 VAL A N 1
ATOM 1839 C CA . VAL A 1 242 ? 3.543 17.880 -5.509 1.00 37.69 242 VAL A CA 1
ATOM 1840 C C . VAL A 1 242 ? 4.909 17.434 -4.957 1.00 37.69 242 VAL A C 1
ATOM 1842 O O . VAL A 1 242 ? 5.837 18.233 -4.968 1.00 37.69 242 VAL A O 1
ATOM 1845 N N . ASP A 1 243 ? 5.069 16.160 -4.576 1.00 44.16 243 ASP A N 1
ATOM 1846 C CA . ASP A 1 243 ? 6.353 15.544 -4.196 1.00 44.16 243 ASP A CA 1
ATOM 1847 C C . ASP A 1 243 ? 6.613 14.263 -5.017 1.00 44.16 243 ASP A C 1
ATOM 1849 O O . ASP A 1 243 ? 5.649 13.578 -5.387 1.00 44.16 243 ASP A O 1
ATOM 1853 N N . PRO A 1 244 ? 7.880 13.898 -5.302 1.00 47.47 244 PRO A N 1
ATOM 1854 C CA . PRO A 1 244 ? 8.252 12.708 -6.068 1.00 47.47 244 PRO A CA 1
ATOM 1855 C C . PRO A 1 244 ? 8.129 11.417 -5.244 1.00 47.47 244 PRO A C 1
ATOM 1857 O O . PRO A 1 244 ? 8.824 10.444 -5.532 1.00 47.47 244 PRO A O 1
ATOM 1860 N N . ASP A 1 245 ? 7.287 11.408 -4.211 1.00 58.19 245 ASP A N 1
ATOM 1861 C CA . ASP A 1 245 ? 7.156 10.276 -3.310 1.00 58.19 245 ASP A CA 1
ATOM 1862 C C . ASP A 1 245 ? 6.558 9.092 -4.062 1.00 58.19 245 ASP A C 1
ATOM 1864 O O . ASP A 1 245 ? 5.419 9.102 -4.534 1.00 58.19 245 ASP A O 1
ATOM 1868 N N . ILE A 1 246 ? 7.394 8.075 -4.199 1.00 69.56 246 ILE A N 1
ATOM 1869 C CA . ILE A 1 246 ? 7.114 6.815 -4.865 1.00 69.56 246 ILE A CA 1
ATOM 1870 C C . ILE A 1 246 ? 7.059 5.762 -3.771 1.00 69.56 246 ILE A C 1
ATOM 1872 O O . ILE A 1 246 ? 7.793 5.851 -2.786 1.00 69.56 246 ILE A O 1
ATOM 1876 N N . LEU A 1 247 ? 6.204 4.751 -3.930 1.00 79.62 247 LEU A N 1
ATOM 1877 C CA . LEU A 1 247 ? 6.303 3.593 -3.055 1.00 79.62 247 LEU A CA 1
ATOM 1878 C C . LEU A 1 247 ? 7.589 2.828 -3.390 1.00 79.62 247 LEU A C 1
ATOM 1880 O O . LEU A 1 247 ? 7.613 2.044 -4.346 1.00 79.62 247 LEU A O 1
ATOM 1884 N N . TRP A 1 248 ? 8.637 3.097 -2.611 1.00 80.88 248 TRP A N 1
ATOM 1885 C CA . TRP A 1 248 ? 9.862 2.309 -2.574 1.00 80.88 248 TRP A CA 1
ATOM 1886 C C . TRP A 1 248 ? 9.623 1.039 -1.776 1.00 80.88 248 TRP A C 1
ATOM 1888 O O . TRP A 1 248 ? 8.975 1.076 -0.728 1.00 80.88 248 TRP A O 1
ATOM 1898 N N . VAL A 1 249 ? 10.140 -0.073 -2.287 1.00 85.06 249 VAL A N 1
ATOM 1899 C CA . VAL A 1 249 ? 10.138 -1.345 -1.567 1.00 85.06 249 VAL A CA 1
ATOM 1900 C C . VAL A 1 249 ? 11.553 -1.885 -1.529 1.00 85.06 249 VAL A C 1
ATOM 1902 O O . VAL A 1 249 ? 12.151 -2.152 -2.577 1.00 85.06 249 VAL A O 1
ATOM 1905 N N . PHE A 1 250 ? 12.067 -2.044 -0.317 1.00 86.75 250 PHE A N 1
ATOM 1906 C CA . PHE A 1 250 ? 13.434 -2.461 -0.046 1.00 86.75 250 PHE A CA 1
ATOM 1907 C C . PHE A 1 250 ? 13.527 -3.974 0.174 1.00 86.75 250 PHE A C 1
ATOM 1909 O O . PHE A 1 250 ? 12.557 -4.658 0.513 1.00 86.75 250 PHE A O 1
ATOM 1916 N N . ALA A 1 251 ? 14.734 -4.519 0.021 1.00 88.31 251 ALA A N 1
ATOM 1917 C CA . ALA A 1 251 ? 15.001 -5.917 0.336 1.00 88.31 251 ALA A CA 1
ATOM 1918 C C . ALA A 1 251 ? 14.679 -6.235 1.807 1.00 88.31 251 ALA A C 1
ATOM 1920 O O . ALA A 1 251 ? 15.178 -5.592 2.727 1.00 88.31 251 ALA A O 1
ATOM 1921 N N . GLY A 1 252 ? 13.886 -7.282 2.031 1.00 87.12 252 GLY A N 1
ATOM 1922 C CA . GLY A 1 252 ? 13.433 -7.704 3.357 1.00 87.12 252 GLY A CA 1
ATOM 1923 C C . GLY A 1 252 ? 12.092 -7.118 3.787 1.00 87.12 252 GLY A C 1
ATOM 1924 O O . GLY A 1 252 ? 11.574 -7.533 4.824 1.00 87.12 252 GLY A O 1
ATOM 1925 N N . GLU A 1 253 ? 11.508 -6.208 3.008 1.00 88.69 253 GLU A N 1
ATOM 1926 C CA . GLU A 1 253 ? 10.214 -5.624 3.331 1.00 88.69 253 GLU A CA 1
ATOM 1927 C C . GLU A 1 253 ? 9.040 -6.497 2.889 1.00 88.69 253 GLU A C 1
ATOM 1929 O O . GLU A 1 253 ? 9.069 -7.230 1.896 1.00 88.69 253 GLU A O 1
ATOM 1934 N N . THR A 1 254 ? 7.958 -6.387 3.653 1.00 91.00 254 THR A N 1
ATOM 1935 C CA . THR A 1 254 ? 6.639 -6.875 3.266 1.00 91.00 254 THR A CA 1
ATOM 1936 C C . THR A 1 254 ? 5.664 -5.718 3.350 1.00 91.00 254 THR A C 1
ATOM 1938 O O . THR A 1 254 ? 5.466 -5.147 4.420 1.00 91.00 254 THR A O 1
ATOM 1941 N N . ILE A 1 255 ? 5.032 -5.396 2.227 1.00 92.06 255 ILE A N 1
ATOM 1942 C CA . ILE A 1 255 ? 4.003 -4.365 2.152 1.00 92.06 255 ILE A CA 1
ATOM 1943 C C . ILE A 1 255 ? 2.655 -5.053 2.026 1.00 92.06 255 ILE A C 1
ATOM 1945 O O . ILE A 1 255 ? 2.363 -5.673 1.004 1.00 92.06 255 ILE A O 1
ATOM 1949 N N . THR A 1 256 ? 1.813 -4.900 3.045 1.00 94.81 256 THR A N 1
ATOM 1950 C CA . THR A 1 256 ? 0.405 -5.298 2.976 1.00 94.81 256 THR A CA 1
ATOM 1951 C C . THR A 1 256 ? -0.423 -4.139 2.443 1.00 94.81 256 THR A C 1
ATOM 1953 O O . THR A 1 256 ? -0.492 -3.076 3.057 1.00 94.81 256 THR A O 1
ATOM 1956 N N . ILE A 1 257 ? -1.092 -4.364 1.316 1.00 95.06 257 ILE A N 1
ATOM 1957 C CA . ILE A 1 257 ? -1.909 -3.366 0.629 1.00 95.06 257 ILE A CA 1
ATOM 1958 C C . ILE A 1 257 ? -3.375 -3.767 0.757 1.00 95.06 257 ILE A C 1
ATOM 1960 O O . ILE A 1 257 ? -3.753 -4.902 0.459 1.00 95.06 257 ILE A O 1
ATOM 1964 N N . TYR A 1 258 ? -4.203 -2.809 1.166 1.00 95.00 258 TYR A N 1
ATOM 1965 C CA . TYR A 1 258 ? -5.657 -2.895 1.099 1.00 95.00 258 TYR A CA 1
ATOM 1966 C C . TYR A 1 258 ? -6.142 -1.897 0.057 1.00 95.00 258 TYR A C 1
ATOM 1968 O O . TYR A 1 258 ? -5.931 -0.695 0.201 1.00 95.00 258 TYR A O 1
ATOM 1976 N N . ILE A 1 259 ? -6.785 -2.397 -0.993 1.00 94.44 259 ILE A N 1
ATOM 1977 C CA . ILE A 1 259 ? -7.315 -1.568 -2.074 1.00 94.44 259 ILE A CA 1
ATOM 1978 C C . ILE A 1 259 ? -8.817 -1.459 -1.866 1.00 94.44 259 ILE A C 1
ATOM 1980 O O . ILE A 1 259 ? -9.517 -2.474 -1.854 1.00 94.44 259 ILE A O 1
ATOM 1984 N N . VAL A 1 260 ? -9.294 -0.232 -1.695 1.00 91.44 260 VAL A N 1
ATOM 1985 C CA . VAL A 1 260 ? -10.705 0.116 -1.509 1.00 91.44 260 VAL A CA 1
ATOM 1986 C C . VAL A 1 260 ? -11.138 1.046 -2.635 1.00 91.44 260 VAL A C 1
ATOM 1988 O O . VAL A 1 260 ? -10.345 1.868 -3.090 1.00 91.44 260 VAL A O 1
ATOM 1991 N N . ASP A 1 261 ? -12.383 0.919 -3.087 1.00 86.12 261 ASP A N 1
ATOM 1992 C CA . ASP A 1 261 ? -12.984 1.934 -3.952 1.00 86.12 261 ASP A CA 1
ATOM 1993 C C . ASP A 1 261 ? -13.349 3.147 -3.081 1.00 86.12 261 ASP A C 1
ATOM 1995 O O . ASP A 1 261 ? -13.986 2.996 -2.035 1.00 86.12 261 ASP A O 1
ATOM 1999 N N . GLY A 1 262 ? -12.901 4.336 -3.480 1.00 70.94 262 GLY A N 1
ATOM 2000 C CA . GLY A 1 262 ? -13.212 5.594 -2.807 1.00 70.94 262 GLY A CA 1
ATOM 2001 C C . GLY A 1 262 ? -14.048 6.490 -3.710 1.00 70.94 262 GLY A C 1
ATOM 2002 O O . GLY A 1 262 ? -13.716 6.668 -4.880 1.00 70.94 262 GLY A O 1
ATOM 2003 N N . ASP A 1 263 ? -15.107 7.082 -3.164 1.00 62.69 263 ASP A N 1
ATOM 2004 C CA . ASP A 1 263 ? -15.822 8.154 -3.848 1.00 62.69 263 ASP A CA 1
ATOM 2005 C C . ASP A 1 263 ? -14.989 9.434 -3.722 1.00 62.69 263 ASP A C 1
ATOM 2007 O O . ASP A 1 263 ? -14.917 10.041 -2.650 1.00 62.69 263 ASP A O 1
ATOM 2011 N N . VAL A 1 264 ? -14.334 9.846 -4.809 1.00 53.41 264 VAL A N 1
ATOM 2012 C CA . VAL A 1 264 ? -13.687 11.161 -4.873 1.00 53.41 264 VAL A CA 1
ATOM 2013 C C . VAL A 1 264 ? -14.806 12.201 -4.895 1.00 53.41 264 VAL A C 1
ATOM 2015 O O . VAL A 1 264 ? -15.504 12.351 -5.899 1.00 53.41 264 VAL A O 1
ATOM 2018 N N . GLN A 1 265 ? -15.042 12.874 -3.768 1.00 38.00 265 GLN A N 1
ATOM 2019 C CA . GLN A 1 265 ? -15.960 14.010 -3.756 1.00 38.00 265 GLN A CA 1
ATOM 2020 C C . GLN A 1 265 ? -15.331 15.158 -4.568 1.00 38.00 265 GLN A C 1
ATOM 2022 O O . GLN A 1 265 ? -14.175 15.492 -4.310 1.00 38.00 265 GLN A O 1
ATOM 2027 N N . PRO A 1 266 ? -16.052 15.712 -5.563 1.00 37.97 266 PRO A N 1
ATOM 2028 C CA . PRO A 1 266 ? -15.553 16.776 -6.433 1.00 37.97 266 PRO A CA 1
ATOM 2029 C C . PRO A 1 266 ? -15.352 18.112 -5.711 1.00 37.97 266 PRO A C 1
ATOM 2031 O O . PRO A 1 266 ? -16.044 18.360 -4.694 1.00 37.97 266 PRO A O 1
#